Protein AF-A0A939Z6L7-F1 (afdb_monomer_lite)

Foldseek 3Di:
DEEECAQEDEDDQDDLAEAYYLYQEYEYENHENEPELASYHAENYAEYEAENYEYECHAEYRHEAYCYEYYEHYNYEYENYQAIHEYELYEHYEYEQYEYELYQHIAEYEQYELYEYYLYEYEQYQHGYEYYPHENYEYANYEAEQYLEREEHACYHEYEYENYEQELHEHESYEAHLYAYAAEAYEQYLYCERYAYEDAEEYEAEQYEFYQHEAEDAEYENYAAYEHENYEHYNYNHAPYEYAEENNQHADYNYHYPHDYHCVRYPDDHNDDD

Structure (mmCIF, N/CA/C/O backbone):
data_AF-A0A939Z6L7-F1
#
_entry.id   AF-A0A939Z6L7-F1
#
loop_
_atom_site.group_PDB
_atom_site.id
_atom_site.type_symbol
_atom_site.label_atom_id
_atom_site.label_alt_id
_atom_site.label_comp_id
_atom_site.label_asym_id
_atom_site.label_entity_id
_atom_site.label_seq_id
_atom_site.pdbx_PDB_ins_code
_atom_site.Cartn_x
_atom_site.Cartn_y
_atom_site.Cartn_z
_atom_site.occupancy
_atom_site.B_iso_or_equiv
_atom_site.auth_seq_id
_atom_site.auth_comp_id
_atom_site.auth_asym_id
_atom_site.auth_atom_id
_atom_site.pdbx_PDB_model_num
ATOM 1 N N . PHE A 1 1 ? -20.169 0.135 22.874 1.00 97.75 1 PHE A N 1
ATOM 2 C CA . PHE A 1 1 ? -19.340 -0.046 24.077 1.00 97.75 1 PHE A CA 1
ATOM 3 C C . PHE A 1 1 ? -18.354 1.099 24.151 1.00 97.75 1 PHE A C 1
ATOM 5 O O . PHE A 1 1 ? -17.810 1.477 23.123 1.00 97.75 1 PHE A O 1
ATOM 12 N N . TYR A 1 2 ? -18.158 1.664 25.340 1.00 97.94 2 TYR A N 1
ATOM 13 C CA . TYR A 1 2 ? -17.234 2.772 25.545 1.00 97.94 2 TYR A CA 1
ATOM 14 C C . TYR A 1 2 ? -16.381 2.527 26.788 1.00 97.94 2 TYR A C 1
ATOM 16 O O . TYR A 1 2 ? -16.925 2.178 27.839 1.00 97.94 2 TYR A O 1
ATOM 24 N N . ALA A 1 3 ? -15.076 2.760 26.676 1.00 98.50 3 ALA A N 1
ATOM 25 C CA . ALA A 1 3 ? -14.136 2.751 27.787 1.00 98.50 3 ALA A CA 1
ATOM 26 C C . ALA A 1 3 ? -13.107 3.873 27.637 1.00 98.50 3 ALA A C 1
ATOM 28 O O . ALA A 1 3 ? -12.689 4.201 26.529 1.00 98.50 3 ALA A O 1
ATOM 29 N N . ALA A 1 4 ? -12.686 4.458 28.757 1.00 98.69 4 ALA A N 1
ATOM 30 C CA . ALA A 1 4 ? -11.637 5.464 28.742 1.00 98.69 4 ALA A CA 1
ATOM 31 C C . ALA A 1 4 ? -10.799 5.453 30.015 1.00 98.69 4 ALA A C 1
ATOM 33 O O . ALA A 1 4 ? -11.339 5.266 31.107 1.00 98.69 4 ALA A O 1
ATOM 34 N N . SER A 1 5 ? -9.497 5.703 29.863 1.00 98.56 5 SER A N 1
ATOM 35 C CA . SER A 1 5 ? -8.550 5.847 30.978 1.00 98.56 5 SER A CA 1
ATOM 36 C C . SER A 1 5 ? -8.547 4.656 31.942 1.00 98.56 5 SER A C 1
ATOM 38 O O . SER A 1 5 ? -8.454 4.828 33.159 1.00 98.56 5 SER A O 1
ATOM 40 N N . LEU A 1 6 ? -8.687 3.443 31.397 1.00 98.56 6 LEU A N 1
ATOM 41 C CA . LEU A 1 6 ? -8.651 2.200 32.168 1.00 98.56 6 LEU A CA 1
ATOM 42 C C . LEU A 1 6 ? -7.301 1.488 32.002 1.00 98.56 6 LEU A C 1
ATOM 44 O O . LEU A 1 6 ? -6.799 1.431 30.882 1.00 98.56 6 LEU A O 1
ATOM 48 N N . PRO A 1 7 ? -6.763 0.856 33.063 1.00 98.56 7 PRO A N 1
ATOM 49 C CA . PRO A 1 7 ? -5.540 0.058 32.950 1.00 98.56 7 PRO A CA 1
ATOM 50 C C . PRO A 1 7 ? -5.676 -1.148 32.012 1.00 98.56 7 PRO A C 1
ATOM 52 O O . PRO A 1 7 ? -4.713 -1.586 31.404 1.00 98.56 7 PRO A O 1
ATOM 55 N N . SER A 1 8 ? -6.869 -1.729 31.904 1.00 98.56 8 SER A N 1
ATOM 56 C CA . SER A 1 8 ? -7.149 -2.789 30.938 1.00 98.56 8 SER A CA 1
ATOM 57 C C . SER A 1 8 ? -8.648 -2.846 30.679 1.00 98.56 8 SER A C 1
ATOM 59 O O . SER A 1 8 ? -9.457 -2.654 31.596 1.00 98.56 8 SER A O 1
ATOM 61 N N . VAL A 1 9 ? -9.027 -3.089 29.428 1.00 98.50 9 VAL A N 1
ATOM 62 C CA . VAL A 1 9 ? -10.414 -3.269 29.013 1.00 98.50 9 VAL A CA 1
ATOM 63 C C . VAL A 1 9 ? -10.535 -4.422 28.027 1.00 98.50 9 VAL A C 1
ATOM 65 O O . VAL A 1 9 ? -9.806 -4.507 27.047 1.00 98.50 9 VAL A O 1
ATOM 68 N N . THR A 1 10 ? -11.506 -5.303 28.265 1.00 98.69 10 THR A N 1
ATOM 69 C CA . THR A 1 10 ? -11.972 -6.269 27.265 1.00 98.69 10 THR A CA 1
ATOM 70 C C . THR A 1 10 ? -13.329 -5.811 26.750 1.00 98.69 10 THR A C 1
ATOM 72 O O . THR A 1 10 ? -14.298 -5.786 27.512 1.00 98.69 10 THR A O 1
ATOM 75 N N . ALA A 1 11 ? -13.396 -5.409 25.482 1.00 98.56 11 ALA A N 1
ATOM 76 C CA . ALA A 1 11 ? -14.651 -5.005 24.865 1.00 98.56 11 ALA A CA 1
ATOM 77 C C . ALA A 1 11 ? -15.520 -6.243 24.563 1.00 98.56 11 ALA A C 1
ATOM 79 O O . ALA A 1 11 ? -14.990 -7.289 24.177 1.00 98.56 11 ALA A O 1
ATOM 80 N N . PRO A 1 12 ? -16.847 -6.153 24.735 1.00 97.75 12 PRO A N 1
ATOM 81 C CA . PRO A 1 12 ? -17.743 -7.263 24.457 1.00 97.75 12 PRO A CA 1
ATOM 82 C C . PRO A 1 12 ? -17.923 -7.454 22.942 1.00 97.75 12 PRO A C 1
ATOM 84 O O . PRO A 1 12 ? -18.025 -6.483 22.193 1.00 97.75 12 PRO A O 1
ATOM 87 N N . ALA A 1 13 ? -17.970 -8.713 22.500 1.00 96.19 13 ALA A N 1
ATOM 88 C CA . ALA A 1 13 ? -18.060 -9.084 21.084 1.00 96.19 13 ALA A CA 1
ATOM 89 C C . ALA A 1 13 ? -19.411 -8.730 20.432 1.00 96.19 13 ALA A C 1
ATOM 91 O O . ALA A 1 13 ? -19.496 -8.602 19.216 1.00 96.19 13 ALA A O 1
ATOM 92 N N . ASP A 1 14 ? -20.465 -8.562 21.234 1.00 95.62 14 ASP A N 1
ATOM 93 C CA . ASP A 1 14 ? -21.815 -8.192 20.796 1.00 95.62 14 ASP A CA 1
ATOM 94 C C . ASP A 1 14 ? -22.065 -6.672 20.827 1.00 95.62 14 ASP A C 1
ATOM 96 O O . ASP A 1 14 ? -23.200 -6.212 20.671 1.00 95.62 14 ASP A O 1
ATOM 100 N N . ALA A 1 15 ? -21.018 -5.865 21.030 1.00 96.38 15 ALA A N 1
ATOM 101 C CA . ALA A 1 15 ? -21.118 -4.422 20.885 1.00 96.38 15 ALA A CA 1
ATOM 102 C C . ALA A 1 15 ? -21.292 -4.040 19.411 1.00 96.38 15 ALA A C 1
ATOM 104 O O . ALA A 1 15 ? -20.421 -4.322 18.601 1.00 96.38 15 ALA A O 1
ATOM 105 N N . GLY A 1 16 ? -22.361 -3.301 19.098 1.00 92.38 16 GLY A N 1
ATOM 106 C CA . GLY A 1 16 ? -22.557 -2.753 17.749 1.00 92.38 16 GLY A CA 1
ATOM 107 C C . GLY A 1 16 ? -21.502 -1.716 17.341 1.00 92.38 16 GLY A C 1
ATOM 108 O O . GLY A 1 16 ? -21.185 -1.604 16.173 1.00 92.38 16 GLY A O 1
ATOM 109 N N . GLU A 1 17 ? -20.916 -0.999 18.300 1.00 97.94 17 GLU A N 1
ATOM 110 C CA . GLU A 1 17 ? -19.802 -0.061 18.090 1.00 97.94 17 GLU A CA 1
ATOM 111 C C . GLU A 1 17 ? -18.862 -0.145 19.296 1.00 97.94 17 GLU A C 1
ATOM 113 O O . GLU A 1 17 ? -19.332 -0.321 20.428 1.00 97.94 17 GLU A O 1
ATOM 118 N N . ILE A 1 18 ? -17.551 -0.008 19.099 1.00 98.81 18 ILE A N 1
ATOM 119 C CA . ILE A 1 18 ? -16.547 -0.053 20.173 1.00 98.81 18 ILE A CA 1
ATOM 120 C C . ILE A 1 18 ? -15.695 1.211 20.139 1.00 98.81 18 ILE A C 1
ATOM 122 O O . ILE A 1 18 ? -15.051 1.503 19.140 1.00 98.81 18 ILE A O 1
ATOM 126 N N . ILE A 1 19 ? -15.648 1.934 21.256 1.00 98.81 19 ILE A N 1
ATOM 127 C CA . ILE A 1 19 ? -14.805 3.118 21.423 1.00 98.81 19 ILE A CA 1
ATOM 128 C C . ILE A 1 19 ? -13.965 2.944 22.689 1.00 98.81 19 ILE A C 1
ATOM 130 O O . ILE A 1 19 ? -14.509 2.899 23.793 1.00 98.81 19 ILE A O 1
ATOM 134 N N . CYS A 1 20 ? -12.647 2.876 22.542 1.00 98.75 20 CYS A N 1
ATOM 135 C CA . CYS A 1 20 ? -11.700 2.854 23.653 1.00 98.75 20 CYS A CA 1
ATOM 136 C C . CYS 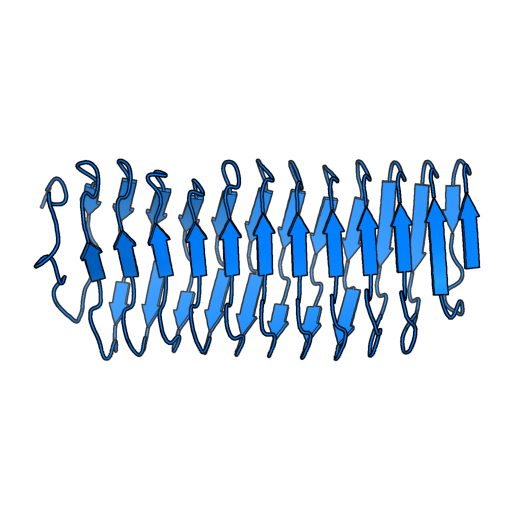A 1 20 ? -10.736 4.031 23.516 1.00 98.75 20 CYS A C 1
ATOM 138 O O . CYS A 1 20 ? -10.289 4.341 22.410 1.00 98.75 20 CYS A O 1
ATOM 140 N N . CYS A 1 21 ? -10.477 4.733 24.622 1.00 98.75 21 CYS A N 1
ATOM 141 C CA . CYS A 1 21 ? -9.608 5.900 24.594 1.00 98.75 21 CYS A CA 1
ATOM 142 C C . CYS A 1 21 ? -8.706 6.029 25.824 1.00 98.75 21 CYS A C 1
ATOM 144 O O . CYS A 1 21 ? -9.182 6.185 26.951 1.00 98.75 21 CYS A O 1
ATOM 146 N N . GLY A 1 22 ? -7.397 6.117 25.608 1.00 98.75 22 GLY A N 1
ATOM 147 C CA . GLY A 1 22 ? -6.435 6.366 26.679 1.00 98.75 22 GLY A CA 1
ATOM 148 C C . GLY A 1 22 ? -6.323 5.216 27.678 1.00 98.75 22 GLY A C 1
ATOM 149 O O . GLY A 1 22 ? -6.080 5.473 28.854 1.00 98.75 22 GLY A O 1
ATOM 150 N N . CYS A 1 23 ? -6.583 3.982 27.252 1.00 98.81 23 CYS A N 1
ATOM 151 C CA . CYS A 1 23 ? -6.401 2.779 28.054 1.00 98.81 23 CYS A CA 1
ATOM 152 C C . CYS A 1 23 ? -4.960 2.255 27.943 1.00 98.81 23 CYS A C 1
ATOM 154 O O . CYS A 1 23 ? -4.325 2.393 26.898 1.00 98.81 23 CYS A O 1
ATOM 156 N N . ASP A 1 24 ? -4.440 1.608 28.990 1.00 98.81 24 ASP A N 1
ATOM 157 C CA . ASP A 1 24 ? -3.109 0.983 28.891 1.00 98.81 24 ASP A CA 1
ATOM 158 C C . ASP A 1 24 ? -3.180 -0.297 28.035 1.00 98.81 24 ASP A C 1
ATOM 160 O O . ASP A 1 24 ? -2.288 -0.580 27.240 1.00 98.81 24 ASP A O 1
ATOM 164 N N . GLU A 1 25 ? -4.279 -1.046 28.136 1.00 98.81 25 GLU A N 1
ATOM 165 C CA . GLU A 1 25 ? -4.527 -2.238 27.330 1.00 98.81 25 GLU A CA 1
ATOM 166 C C . GLU A 1 25 ? -5.987 -2.304 26.869 1.00 98.81 25 GLU A C 1
ATOM 168 O O . GLU A 1 25 ? -6.915 -2.211 27.677 1.00 98.81 25 GLU A O 1
ATOM 173 N N . VAL A 1 26 ? -6.196 -2.514 25.570 1.00 98.88 26 VAL A N 1
ATOM 174 C CA . VAL A 1 26 ? -7.506 -2.796 24.977 1.00 98.88 26 VAL A CA 1
ATOM 175 C C . VAL A 1 26 ? -7.474 -4.157 24.303 1.00 98.88 26 VAL A C 1
ATOM 177 O O . VAL A 1 26 ? -6.632 -4.414 23.450 1.00 98.88 26 VAL A O 1
ATOM 180 N N . ILE A 1 27 ? -8.430 -5.014 24.645 1.00 98.88 27 ILE A N 1
ATOM 181 C CA . ILE A 1 27 ? -8.597 -6.344 24.067 1.00 98.88 27 ILE A CA 1
ATOM 182 C C . ILE A 1 27 ? -9.980 -6.427 23.425 1.00 98.88 27 ILE A C 1
ATOM 184 O O . ILE A 1 27 ? -11.000 -6.250 24.095 1.00 98.88 27 ILE A O 1
ATOM 188 N N . VAL A 1 28 ? -10.023 -6.753 22.138 1.00 98.88 28 VAL A N 1
ATOM 189 C CA . VAL A 1 28 ? -11.256 -7.002 21.390 1.00 98.88 28 VAL A CA 1
ATOM 190 C C . VAL A 1 28 ? -11.108 -8.304 20.616 1.00 98.88 28 VAL A C 1
ATOM 192 O O . VAL A 1 28 ? -10.140 -8.497 19.886 1.00 98.88 28 VAL A O 1
ATOM 195 N N . ARG A 1 29 ? -12.062 -9.222 20.787 1.00 98.81 29 ARG A N 1
ATOM 196 C CA . ARG A 1 29 ? -12.047 -10.526 20.115 1.00 98.81 29 ARG A CA 1
ATOM 197 C C . ARG A 1 29 ? -13.411 -10.862 19.553 1.00 98.81 29 ARG A C 1
ATOM 199 O O . ARG A 1 29 ? -14.386 -10.830 20.299 1.00 98.81 29 ARG A O 1
ATOM 206 N N . GLY A 1 30 ? -13.463 -11.245 18.279 1.00 98.62 30 GLY A N 1
ATOM 207 C CA . GLY A 1 30 ? -14.687 -11.764 17.666 1.00 98.62 30 GLY A CA 1
ATOM 208 C C . GLY A 1 30 ? -15.815 -10.739 17.547 1.00 98.62 30 GLY A C 1
ATOM 209 O O . GLY A 1 30 ? -16.971 -11.144 17.470 1.00 98.62 30 GLY A O 1
ATOM 210 N N . ALA A 1 31 ? -15.507 -9.439 17.605 1.00 98.62 31 ALA A N 1
ATOM 211 C CA . ALA A 1 31 ? -16.524 -8.400 17.529 1.00 98.62 31 ALA A CA 1
ATOM 212 C C . ALA A 1 31 ? -16.984 -8.189 16.083 1.00 98.62 31 ALA A C 1
ATOM 214 O O . ALA A 1 31 ? -16.155 -8.081 15.176 1.00 98.62 31 ALA A O 1
ATOM 215 N N . ASP A 1 32 ? -18.296 -8.086 15.888 1.00 98.50 32 ASP A N 1
ATOM 216 C CA . ASP A 1 32 ? -18.900 -7.626 14.637 1.00 98.50 32 ASP A CA 1
ATOM 217 C C . ASP A 1 32 ? -19.474 -6.223 14.852 1.00 98.50 32 ASP A C 1
ATOM 219 O O . ASP A 1 32 ? -20.517 -6.049 15.479 1.00 98.50 32 ASP A O 1
ATOM 223 N N . VAL A 1 33 ? -18.753 -5.226 14.342 1.00 98.50 33 VAL A N 1
ATOM 224 C CA . VAL A 1 33 ? -19.093 -3.798 14.427 1.00 98.50 33 VAL A CA 1
ATOM 225 C C . VAL A 1 33 ? -19.557 -3.252 13.069 1.00 98.50 33 VAL A C 1
ATOM 227 O O . VAL A 1 33 ? -19.324 -2.090 12.730 1.00 98.50 33 VAL A O 1
ATOM 230 N N . SER A 1 34 ? -20.154 -4.116 12.243 1.00 98.56 34 SER A N 1
ATOM 231 C CA . SER A 1 34 ? -20.661 -3.761 10.916 1.00 98.56 34 SER A CA 1
ATOM 232 C C . SER A 1 34 ? -21.835 -2.770 10.962 1.00 98.56 34 SER A C 1
ATOM 234 O O . SER A 1 34 ? -22.481 -2.575 11.990 1.00 98.56 34 SER A O 1
ATOM 236 N N . ASP A 1 35 ? -22.137 -2.162 9.810 1.00 98.12 35 ASP A N 1
ATOM 237 C CA . ASP A 1 35 ? -23.303 -1.290 9.586 1.00 98.12 35 ASP A CA 1
ATOM 238 C C . ASP A 1 35 ? -23.329 -0.019 10.465 1.00 98.12 35 ASP A C 1
ATOM 240 O O . ASP A 1 35 ? -24.384 0.566 10.728 1.00 98.12 35 ASP A O 1
ATOM 244 N N . CYS A 1 36 ? -22.149 0.440 10.892 1.00 95.25 36 CYS A N 1
ATOM 245 C CA . CYS A 1 36 ? -21.964 1.624 11.732 1.00 95.25 36 CYS A CA 1
ATOM 246 C C . CYS A 1 36 ? -21.396 2.817 10.956 1.00 95.25 36 CYS A C 1
ATOM 248 O O . CYS A 1 36 ? -20.869 2.689 9.855 1.00 95.25 36 CYS A O 1
ATOM 250 N N . SER A 1 37 ? -21.446 4.025 11.524 1.00 96.56 37 SER A N 1
ATOM 251 C CA . SER A 1 37 ? -20.666 5.139 10.961 1.00 96.56 37 SER A CA 1
ATOM 252 C C . SER A 1 37 ? -19.166 4.915 11.153 1.00 96.56 37 SER A C 1
ATOM 254 O O . SER A 1 37 ? -18.380 5.108 10.227 1.00 96.56 37 SER A O 1
ATOM 256 N N . MET A 1 38 ? -18.782 4.494 12.356 1.00 98.25 38 MET A N 1
ATOM 257 C CA . MET A 1 38 ? -17.437 4.078 12.734 1.00 98.25 38 MET A CA 1
ATOM 258 C C . MET A 1 38 ? -17.610 2.788 13.537 1.00 98.25 38 MET A C 1
ATOM 260 O O . MET A 1 38 ? -18.344 2.807 14.516 1.00 98.25 38 MET A O 1
ATOM 264 N N . GLY A 1 39 ? -17.035 1.668 13.102 1.00 98.31 39 GLY A N 1
ATOM 265 C CA . GLY A 1 39 ? -17.247 0.384 13.780 1.00 98.31 39 GLY A CA 1
ATOM 266 C C . GLY A 1 39 ? -16.452 0.286 15.084 1.00 98.31 39 GLY A C 1
ATOM 267 O O . GLY A 1 39 ? -16.992 0.048 16.166 1.00 98.31 39 GLY A O 1
ATOM 268 N N . MET A 1 40 ? -15.142 0.509 14.984 1.00 98.81 40 MET A N 1
ATOM 269 C CA . MET A 1 40 ? -14.221 0.473 16.115 1.00 98.81 40 MET A CA 1
ATOM 270 C C . MET A 1 40 ? -13.297 1.687 16.102 1.00 98.81 40 MET A C 1
ATOM 272 O O . MET A 1 40 ? -12.675 1.982 15.086 1.00 98.81 40 MET A O 1
ATOM 276 N N . VAL A 1 41 ? -13.187 2.371 17.238 1.00 98.88 41 VAL A N 1
ATOM 277 C CA . VAL A 1 41 ? -12.307 3.523 17.455 1.00 98.88 41 VAL A CA 1
ATOM 278 C C . VAL A 1 41 ? -11.429 3.246 18.670 1.00 98.88 41 VAL A C 1
ATOM 280 O O . VAL A 1 41 ? -11.912 3.261 19.799 1.00 98.88 41 VAL A O 1
ATOM 283 N N . LEU A 1 42 ? -10.142 3.000 18.435 1.00 98.88 42 LEU A N 1
ATOM 284 C CA . LEU A 1 42 ? -9.125 2.785 19.465 1.00 98.88 42 LEU A CA 1
ATOM 285 C C . LEU A 1 42 ? -8.141 3.950 19.405 1.00 98.88 42 LEU A C 1
ATOM 287 O O . LEU A 1 42 ? -7.475 4.139 18.385 1.00 98.88 42 LEU A O 1
ATOM 291 N N . ALA A 1 43 ? -8.103 4.790 20.434 1.00 98.81 43 ALA A N 1
ATOM 292 C CA . ALA A 1 43 ? -7.391 6.058 20.363 1.00 98.81 43 ALA A CA 1
ATOM 293 C C . ALA A 1 43 ? -6.569 6.358 21.616 1.00 98.81 43 ALA A C 1
ATOM 295 O O . ALA A 1 43 ? -7.083 6.350 22.726 1.00 98.81 43 ALA A O 1
ATOM 296 N N . TYR A 1 44 ? -5.308 6.755 21.442 1.00 98.81 44 TYR A N 1
ATOM 297 C CA . TYR A 1 44 ? -4.393 7.067 22.550 1.00 98.81 44 TYR A CA 1
ATOM 298 C C . TYR A 1 44 ? -4.157 5.899 23.521 1.00 98.81 44 TYR A C 1
ATOM 300 O O . TYR A 1 44 ? -3.756 6.125 24.662 1.00 98.81 44 TYR A O 1
ATOM 308 N N . ASP A 1 45 ? -4.412 4.666 23.089 1.00 98.75 45 ASP A N 1
ATOM 309 C CA . ASP A 1 45 ? -4.208 3.476 23.907 1.00 98.75 45 ASP A CA 1
ATOM 310 C C . ASP A 1 45 ? -2.736 3.039 23.847 1.00 98.75 45 ASP A C 1
ATOM 312 O O . ASP A 1 45 ? -2.092 3.166 22.806 1.00 98.75 45 ASP A O 1
ATOM 316 N N . GLN A 1 46 ? -2.170 2.533 24.946 1.00 98.69 46 GLN A N 1
ATOM 317 C CA . GLN A 1 46 ? -0.774 2.073 24.922 1.00 98.69 46 GLN A CA 1
ATOM 318 C C . GLN A 1 46 ? -0.642 0.771 24.133 1.00 98.69 46 GLN A C 1
ATOM 320 O O . GLN A 1 46 ? 0.214 0.676 23.266 1.00 98.69 46 GLN A O 1
ATOM 325 N N . ASN A 1 47 ? -1.516 -0.205 24.378 1.00 98.62 47 ASN A N 1
ATOM 326 C CA . ASN A 1 47 ? -1.497 -1.473 23.662 1.00 98.62 47 ASN A CA 1
ATOM 327 C C . ASN A 1 47 ? -2.903 -1.894 23.223 1.00 98.62 47 ASN A C 1
ATOM 329 O O . ASN A 1 47 ? -3.820 -1.969 24.042 1.00 98.62 47 ASN A O 1
ATOM 333 N N . VAL A 1 48 ? -3.065 -2.224 21.940 1.00 98.88 48 VAL A N 1
ATOM 334 C CA . VAL A 1 48 ? -4.331 -2.735 21.388 1.00 98.88 48 VAL A CA 1
ATOM 335 C C . VAL A 1 48 ? -4.171 -4.160 20.870 1.00 98.88 48 VAL A C 1
ATOM 337 O O . VAL A 1 48 ? -3.246 -4.459 20.126 1.00 98.88 48 VAL A O 1
ATOM 340 N N . LEU A 1 49 ? -5.081 -5.054 21.232 1.00 98.88 49 LEU A N 1
ATOM 341 C CA . LEU A 1 49 ? -5.175 -6.398 20.678 1.00 98.88 49 LEU A CA 1
ATOM 342 C C . LEU A 1 49 ? -6.566 -6.586 20.086 1.00 98.88 49 LEU A C 1
ATOM 344 O O . LEU A 1 49 ? -7.545 -6.683 20.824 1.00 98.88 49 LEU A O 1
ATOM 348 N N . VAL A 1 50 ? -6.640 -6.637 18.761 1.00 98.94 50 VAL A N 1
ATOM 349 C CA . VAL A 1 50 ? -7.881 -6.835 18.011 1.00 98.94 50 VAL A CA 1
ATOM 350 C C . VAL A 1 50 ? -7.739 -8.117 17.209 1.00 98.94 50 VAL A C 1
ATOM 352 O O . VAL A 1 50 ? -6.884 -8.209 16.334 1.00 98.94 50 VAL A O 1
ATOM 355 N N . GLU A 1 51 ? -8.546 -9.123 17.522 1.00 98.94 51 GLU A N 1
ATOM 356 C CA . GLU A 1 51 ? -8.443 -10.440 16.892 1.00 98.94 51 GLU A CA 1
ATOM 357 C C . GLU A 1 51 ? -9.799 -10.873 16.338 1.00 98.94 51 GLU A C 1
ATOM 359 O O . GLU A 1 51 ? -10.815 -10.791 17.036 1.00 98.94 51 GLU A O 1
ATOM 364 N N . ASN A 1 52 ? -9.823 -11.388 15.108 1.00 98.88 52 ASN A N 1
ATOM 365 C CA . ASN A 1 52 ? -11.019 -11.969 14.489 1.00 98.88 52 ASN A CA 1
ATOM 366 C C . ASN A 1 52 ? -12.230 -11.014 14.464 1.00 98.88 52 ASN A C 1
ATOM 368 O O . ASN A 1 52 ? -13.361 -11.435 14.707 1.00 98.88 52 ASN A O 1
ATOM 372 N N . CYS A 1 53 ? -12.007 -9.716 14.249 1.00 98.88 53 CYS A N 1
ATOM 373 C CA . CYS A 1 53 ? -13.075 -8.713 14.244 1.00 98.88 53 CYS A CA 1
ATOM 374 C C . CYS A 1 53 ? -13.510 -8.351 12.819 1.00 98.88 53 CYS A C 1
ATOM 376 O O . CYS A 1 53 ? -12.705 -8.359 11.887 1.00 98.88 53 CYS A O 1
ATOM 378 N N . THR A 1 54 ? -14.786 -8.009 12.655 1.00 98.81 54 THR A N 1
ATOM 379 C CA . THR A 1 54 ? -15.389 -7.643 11.366 1.00 98.81 54 THR A CA 1
ATOM 380 C C . THR A 1 54 ? -16.018 -6.255 11.442 1.00 98.81 54 THR A C 1
ATOM 382 O O . THR A 1 54 ? -16.700 -5.938 12.413 1.00 98.81 54 THR A O 1
ATOM 385 N N . ALA A 1 55 ? -15.795 -5.428 10.419 1.00 98.69 55 ALA A N 1
ATOM 386 C CA . ALA A 1 55 ? -16.323 -4.067 10.332 1.00 98.69 55 ALA A CA 1
ATOM 387 C C . ALA A 1 55 ? -16.811 -3.743 8.908 1.00 98.69 55 ALA A C 1
ATOM 389 O O . ALA A 1 55 ? -16.257 -2.894 8.200 1.00 98.69 55 ALA A O 1
ATOM 390 N N . ASN A 1 56 ? -17.832 -4.472 8.457 1.00 98.81 56 ASN A N 1
ATOM 391 C CA . ASN A 1 56 ? -18.380 -4.332 7.110 1.00 98.81 56 ASN A CA 1
ATOM 392 C C . ASN A 1 56 ? -19.370 -3.169 7.017 1.00 98.81 56 ASN A C 1
ATOM 394 O O . ASN A 1 56 ? -20.026 -2.822 7.997 1.00 98.81 56 ASN A O 1
ATOM 398 N N . ARG A 1 57 ? -19.530 -2.604 5.817 1.00 98.75 57 ARG A N 1
ATOM 399 C CA . ARG A 1 57 ? -20.541 -1.589 5.482 1.00 98.75 57 ARG A CA 1
ATOM 400 C C . ARG A 1 57 ? -20.520 -0.391 6.431 1.00 98.75 57 ARG A C 1
ATOM 402 O O . ARG A 1 57 ? -21.560 0.190 6.742 1.00 98.75 57 ARG A O 1
ATOM 409 N N . CYS A 1 58 ? -19.331 -0.026 6.913 1.00 98.56 58 CYS A N 1
ATOM 410 C CA . CYS A 1 58 ? -19.174 1.132 7.776 1.00 98.56 58 CYS A CA 1
ATOM 411 C C . CYS A 1 58 ? -19.062 2.414 6.940 1.00 98.56 58 CYS A C 1
ATOM 413 O O . CYS A 1 58 ? -18.305 2.489 5.969 1.00 98.56 58 CYS A O 1
ATOM 415 N N . GLY A 1 59 ? -19.812 3.449 7.323 1.00 98.12 59 GLY A N 1
ATOM 416 C CA . GLY A 1 59 ? -19.942 4.674 6.528 1.00 98.12 59 GLY A CA 1
ATOM 417 C C . GLY A 1 59 ? -18.658 5.506 6.437 1.00 98.12 59 GLY A C 1
ATOM 418 O O . GLY A 1 59 ? -18.430 6.177 5.429 1.00 98.12 59 GLY A O 1
ATOM 419 N N . VAL A 1 60 ? -17.816 5.473 7.475 1.00 98.06 60 VAL A N 1
ATOM 420 C CA . VAL A 1 60 ? -16.566 6.243 7.547 1.00 98.06 60 VAL A CA 1
ATOM 421 C C . VAL A 1 60 ? -15.371 5.332 7.802 1.00 98.06 60 VAL A C 1
ATOM 423 O O . VAL A 1 60 ? -14.524 5.204 6.924 1.00 98.06 60 VAL A O 1
ATOM 426 N N . PHE A 1 61 ? -15.306 4.683 8.966 1.00 98.56 61 PHE A N 1
ATOM 427 C CA . PHE A 1 61 ? -14.191 3.806 9.335 1.00 98.56 61 PHE A CA 1
ATOM 428 C C . PHE A 1 61 ? -14.704 2.456 9.823 1.00 98.56 61 PHE A C 1
ATOM 430 O O . PHE A 1 61 ? -15.620 2.406 10.639 1.00 98.56 61 PHE A O 1
ATOM 437 N N . GLY A 1 62 ? -14.100 1.368 9.355 1.00 98.75 62 GLY A N 1
ATOM 438 C CA . GLY A 1 62 ? -14.351 0.034 9.885 1.00 98.75 62 GLY A CA 1
ATOM 439 C C . GLY A 1 62 ? -13.656 -0.120 11.231 1.00 98.75 62 GLY A C 1
ATOM 440 O O . GLY A 1 62 ? -14.285 0.003 12.280 1.00 98.75 62 GLY A O 1
ATOM 441 N N . ILE A 1 63 ? -12.337 -0.317 11.190 1.00 98.88 63 ILE A N 1
ATOM 442 C CA . ILE A 1 63 ? -11.473 -0.326 12.376 1.00 98.88 63 ILE A CA 1
ATOM 443 C C . ILE A 1 63 ? -10.510 0.855 12.284 1.00 98.88 63 ILE A C 1
ATOM 445 O O . ILE A 1 63 ? -9.695 0.929 11.367 1.00 98.88 63 ILE A O 1
ATOM 449 N N . TYR A 1 64 ? -10.603 1.775 13.238 1.00 98.88 64 TYR A N 1
ATOM 450 C CA . TYR A 1 64 ? -9.771 2.965 13.330 1.00 98.88 64 TYR A CA 1
ATOM 451 C C . TYR A 1 64 ? -8.872 2.899 14.565 1.00 98.88 64 TYR A C 1
ATOM 453 O O . TYR A 1 64 ? -9.369 2.855 15.691 1.00 98.88 64 TYR A O 1
ATOM 461 N N . VAL A 1 65 ? -7.554 2.924 14.355 1.00 98.88 65 VAL A N 1
ATOM 462 C CA . VAL A 1 65 ? -6.550 2.964 15.429 1.00 98.88 65 VAL A CA 1
ATOM 463 C C . VAL A 1 65 ? -5.734 4.238 15.308 1.00 98.88 65 VAL A C 1
ATOM 465 O O . VAL A 1 65 ? -5.128 4.510 14.272 1.00 98.88 65 VAL A O 1
ATOM 468 N N . ALA A 1 66 ? -5.703 5.046 16.360 1.00 98.81 66 ALA A N 1
ATOM 469 C CA . ALA A 1 66 ? -5.092 6.361 16.298 1.00 98.81 66 ALA A CA 1
ATOM 470 C C . ALA A 1 66 ? -4.242 6.678 17.520 1.00 98.81 66 ALA A C 1
ATOM 472 O O . ALA A 1 66 ? -4.737 6.724 18.640 1.00 98.81 66 ALA A O 1
ATOM 473 N N . LYS A 1 67 ? -2.984 7.054 17.282 1.00 98.81 67 LYS A N 1
ATOM 474 C CA . LYS A 1 67 ? -2.056 7.509 18.324 1.00 98.81 67 LYS A CA 1
ATOM 475 C C . LYS A 1 67 ? -1.816 6.461 19.412 1.00 98.81 67 LYS A C 1
ATOM 477 O O . LYS A 1 67 ? -1.693 6.820 20.580 1.00 98.81 67 LYS A O 1
ATOM 482 N N . CYS A 1 68 ? -1.753 5.194 19.015 1.00 98.75 68 CYS A N 1
ATOM 483 C CA . CYS A 1 68 ? -1.407 4.086 19.898 1.00 98.75 68 CYS A CA 1
ATOM 484 C C . CYS A 1 68 ? 0.087 3.737 19.784 1.00 98.75 68 CYS A C 1
ATOM 486 O O . CYS A 1 68 ? 0.724 4.066 18.779 1.00 98.75 68 CYS A O 1
ATOM 488 N N . ASP A 1 69 ? 0.660 3.092 20.799 1.00 98.19 69 ASP A N 1
ATOM 489 C CA . ASP A 1 69 ? 2.098 2.771 20.846 1.00 98.19 69 ASP A CA 1
ATOM 490 C C . ASP A 1 69 ? 2.350 1.307 21.221 1.00 98.19 69 ASP A C 1
ATOM 492 O O . ASP A 1 69 ? 2.910 0.979 22.266 1.00 98.19 69 ASP A O 1
ATOM 496 N N . GLY A 1 70 ? 1.884 0.420 20.349 1.00 98.50 70 GLY A N 1
ATOM 497 C CA . GLY A 1 70 ? 1.900 -1.014 20.572 1.00 98.50 70 GLY A CA 1
ATOM 498 C C . GLY A 1 70 ? 0.578 -1.659 20.195 1.00 98.50 70 GLY A C 1
ATOM 499 O O . GLY A 1 70 ? -0.510 -1.114 20.408 1.00 98.50 70 GLY A O 1
ATOM 500 N N . GLY A 1 71 ? 0.664 -2.854 19.629 1.00 98.50 71 GLY A N 1
ATOM 501 C CA . GLY A 1 71 ? -0.514 -3.683 19.455 1.00 98.50 71 GLY A CA 1
ATOM 502 C C . GLY A 1 71 ? -0.462 -4.622 18.272 1.00 98.50 71 GLY A C 1
ATOM 503 O O . GLY A 1 71 ? 0.502 -4.673 17.505 1.00 98.50 71 GLY A O 1
ATOM 504 N N . ARG A 1 72 ? -1.541 -5.388 18.140 1.00 98.94 72 ARG A N 1
ATOM 505 C CA . ARG A 1 72 ? -1.746 -6.345 17.064 1.00 98.94 72 ARG A CA 1
ATOM 506 C C . ARG A 1 72 ? -3.187 -6.298 16.578 1.00 98.94 72 ARG A C 1
ATOM 508 O O . ARG A 1 72 ? -4.114 -6.334 17.387 1.00 98.94 72 ARG A O 1
ATOM 515 N N . LEU A 1 73 ? -3.357 -6.252 15.264 1.00 98.94 73 LEU A N 1
ATOM 516 C CA . LEU A 1 73 ? -4.617 -6.530 14.584 1.00 98.94 73 LEU A CA 1
ATOM 517 C C . LEU A 1 73 ? -4.411 -7.836 13.823 1.00 98.94 73 LEU A C 1
ATOM 519 O O . LEU A 1 73 ? -3.538 -7.889 12.963 1.00 98.94 73 LEU A O 1
ATOM 523 N N . ILE A 1 74 ? -5.163 -8.876 14.167 1.00 98.94 74 ILE A N 1
ATOM 524 C CA . ILE A 1 74 ? -4.965 -10.232 13.644 1.00 98.94 74 ILE A CA 1
ATOM 525 C C . ILE A 1 74 ? -6.289 -10.750 13.096 1.00 98.94 74 ILE A C 1
ATOM 527 O O . ILE A 1 74 ? -7.313 -10.664 13.780 1.00 98.94 74 ILE A O 1
ATOM 531 N N . ASP A 1 75 ? -6.276 -11.280 11.874 1.00 98.94 75 ASP A N 1
ATOM 532 C CA . ASP A 1 75 ? -7.446 -11.902 11.237 1.00 98.94 75 ASP A CA 1
ATOM 533 C C . ASP A 1 75 ? -8.683 -10.977 11.231 1.00 98.94 75 ASP A C 1
ATOM 535 O O . ASP A 1 75 ? -9.824 -11.406 11.412 1.00 98.94 75 ASP A O 1
ATOM 539 N N . CYS A 1 76 ? -8.465 -9.667 11.092 1.00 98.94 76 CYS A N 1
ATOM 540 C CA . CYS A 1 76 ? -9.539 -8.677 11.065 1.00 98.94 76 CYS A CA 1
ATOM 541 C C . CYS A 1 76 ? -9.953 -8.359 9.630 1.00 98.94 76 CYS A C 1
ATOM 543 O O . CYS A 1 76 ? -9.124 -8.353 8.719 1.00 98.94 76 CYS A O 1
ATOM 545 N N . SER A 1 77 ? -11.231 -8.047 9.420 1.00 98.94 77 SER A N 1
ATOM 546 C CA . SER A 1 77 ? -11.747 -7.767 8.082 1.00 98.94 77 SER A CA 1
ATOM 547 C C . SER A 1 77 ? -12.700 -6.579 8.019 1.00 98.94 77 SER A C 1
ATOM 549 O O . SER A 1 77 ? -13.444 -6.292 8.959 1.00 98.94 77 SER A O 1
ATOM 551 N N . ALA A 1 78 ? -12.690 -5.897 6.878 1.00 98.88 78 ALA A N 1
ATOM 552 C CA . ALA A 1 78 ? -13.689 -4.902 6.520 1.00 98.88 78 ALA A CA 1
ATOM 553 C C . ALA A 1 78 ? -14.059 -5.032 5.041 1.00 98.88 78 ALA A C 1
ATOM 555 O O . ALA A 1 78 ? -13.196 -5.207 4.182 1.00 98.88 78 ALA A O 1
ATOM 556 N N . ARG A 1 79 ? -15.347 -4.917 4.732 1.00 98.88 79 ARG A N 1
ATOM 557 C CA . ARG A 1 79 ? -15.867 -4.971 3.368 1.00 98.88 79 ARG A CA 1
ATOM 558 C C . ARG A 1 79 ? -16.895 -3.884 3.118 1.00 98.88 79 ARG A C 1
ATOM 560 O O . ARG A 1 79 ? -17.713 -3.643 3.999 1.00 98.88 79 ARG A O 1
ATOM 567 N N . GLU A 1 80 ? -16.901 -3.294 1.921 1.00 98.75 80 GLU A N 1
ATOM 568 C CA . GLU A 1 80 ? -17.866 -2.245 1.529 1.00 98.75 80 GLU A CA 1
ATOM 569 C C . GLU A 1 80 ? -17.859 -1.057 2.508 1.00 98.75 80 GLU A C 1
ATOM 571 O O . GLU A 1 80 ? -18.870 -0.404 2.762 1.00 98.75 80 GLU A O 1
ATOM 576 N N . THR A 1 81 ? -16.697 -0.801 3.098 1.00 98.69 81 THR A N 1
ATOM 577 C CA . THR A 1 81 ? -16.476 0.255 4.079 1.00 98.69 81 THR A CA 1
ATOM 578 C C . THR A 1 81 ? -15.685 1.375 3.415 1.00 98.69 81 THR A C 1
ATOM 580 O O . THR A 1 81 ? -14.840 1.120 2.562 1.00 98.69 81 THR A O 1
ATOM 583 N N . ASN A 1 82 ? -15.917 2.634 3.790 1.00 98.44 82 ASN A N 1
ATOM 584 C CA . ASN A 1 82 ? -15.140 3.735 3.214 1.00 98.44 82 ASN A CA 1
ATOM 585 C C . ASN A 1 82 ? -13.634 3.572 3.521 1.00 98.44 82 ASN A C 1
ATOM 587 O O . ASN A 1 82 ? -12.844 3.336 2.612 1.00 98.44 82 ASN A O 1
ATOM 591 N N . HIS A 1 83 ? -13.243 3.572 4.795 1.00 98.69 83 HIS A N 1
ATOM 592 C CA . HIS A 1 83 ? -11.898 3.185 5.229 1.00 98.69 83 HIS A CA 1
ATOM 593 C C . HIS A 1 83 ? -11.936 1.845 5.970 1.00 98.69 83 HIS A C 1
ATOM 595 O O . HIS A 1 83 ? -12.468 1.786 7.078 1.00 98.69 83 HIS A O 1
ATOM 601 N N . GLY A 1 84 ? -11.391 0.781 5.374 1.00 98.75 84 GLY A N 1
ATOM 602 C CA . GLY A 1 84 ? -11.440 -0.579 5.915 1.00 98.75 84 GLY A CA 1
ATOM 603 C C . GLY A 1 84 ? -10.774 -0.701 7.286 1.00 98.75 84 GLY A C 1
ATOM 604 O O . GLY A 1 84 ? -11.458 -0.736 8.313 1.00 98.75 84 GLY A O 1
ATOM 605 N N . LEU A 1 85 ? -9.440 -0.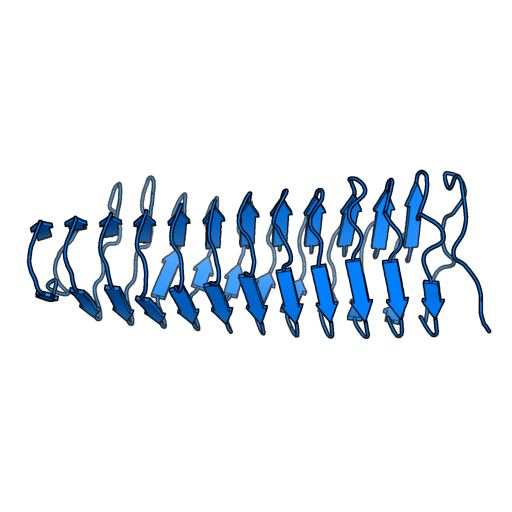761 7.299 1.00 98.88 85 LEU A N 1
ATOM 606 C CA . LEU A 1 85 ? -8.643 -0.644 8.522 1.00 98.88 85 LEU A CA 1
ATOM 607 C C . LEU A 1 85 ? -7.712 0.559 8.366 1.00 98.88 85 LEU A C 1
ATOM 609 O O . LEU A 1 85 ? -6.880 0.608 7.458 1.00 98.88 85 LEU A O 1
A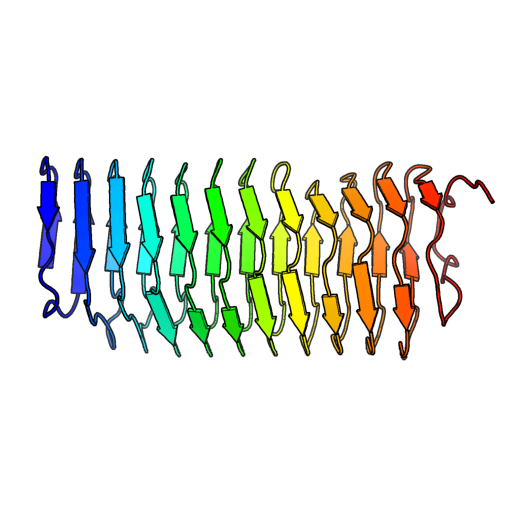TOM 613 N N . ASP A 1 86 ? -7.868 1.535 9.250 1.00 98.88 86 ASP A N 1
ATOM 614 C CA . ASP A 1 86 ? -7.179 2.816 9.173 1.00 98.88 86 ASP A CA 1
ATOM 615 C C . ASP A 1 86 ? -6.395 3.080 10.458 1.00 98.88 86 ASP A C 1
ATOM 617 O O . ASP A 1 86 ? -6.956 3.186 11.550 1.00 98.88 86 ASP A O 1
ATOM 621 N N . LEU A 1 87 ? -5.074 3.140 10.320 1.00 98.88 87 LEU A N 1
ATOM 622 C CA . LEU A 1 87 ? -4.128 3.316 11.404 1.00 98.88 87 LEU A CA 1
ATOM 623 C C . LEU A 1 87 ? -3.377 4.635 11.209 1.00 98.88 87 LEU A C 1
ATOM 625 O O . LEU A 1 87 ? -2.723 4.863 10.185 1.00 98.88 87 LEU A O 1
ATOM 629 N N . ARG A 1 88 ? -3.462 5.529 12.202 1.00 98.75 88 ARG A N 1
ATOM 630 C CA . ARG A 1 88 ? -2.884 6.878 12.111 1.00 98.75 88 ARG A CA 1
ATOM 631 C C . ARG A 1 88 ? -2.042 7.260 13.311 1.00 98.75 88 ARG A C 1
ATOM 633 O O . ARG A 1 88 ? -2.472 7.116 14.451 1.00 98.75 88 ARG A O 1
ATOM 640 N N . GLY A 1 89 ? -0.877 7.845 13.056 1.00 98.75 89 GLY A N 1
ATOM 641 C CA . GLY A 1 89 ? -0.024 8.450 14.078 1.00 98.75 89 GLY A CA 1
ATOM 642 C C . GLY A 1 89 ? 0.408 7.482 15.177 1.00 98.75 89 GLY A C 1
ATOM 643 O O . GLY A 1 89 ? 0.617 7.933 16.299 1.00 98.75 89 GLY A O 1
ATOM 644 N N . SER A 1 90 ? 0.463 6.183 14.880 1.00 98.88 90 SER A N 1
ATOM 645 C CA . SER A 1 90 ? 0.753 5.120 15.846 1.00 98.88 90 SER A CA 1
ATOM 646 C C . SER A 1 90 ? 2.123 4.493 15.572 1.00 98.88 90 SER A C 1
ATOM 648 O O . SER A 1 90 ? 2.717 4.715 14.513 1.00 98.88 90 SER A O 1
ATOM 650 N N . ALA A 1 91 ? 2.645 3.726 16.524 1.00 98.88 91 ALA A N 1
ATOM 651 C CA . ALA A 1 91 ? 3.910 3.015 16.368 1.00 98.88 91 ALA A CA 1
ATOM 652 C C . ALA A 1 91 ? 3.844 1.593 16.932 1.00 98.88 91 ALA A C 1
ATOM 654 O O . ALA A 1 91 ? 2.968 1.290 17.740 1.00 98.88 91 ALA A O 1
ATOM 655 N N . HIS A 1 92 ? 4.770 0.734 16.493 1.00 98.88 92 HIS A N 1
ATOM 656 C CA . HIS A 1 92 ? 4.933 -0.633 16.999 1.00 98.88 92 HIS A CA 1
ATOM 657 C C . HIS A 1 92 ? 3.668 -1.505 16.879 1.00 98.88 92 HIS A C 1
ATOM 659 O O . HIS A 1 92 ? 3.374 -2.316 17.760 1.00 98.88 92 HIS A O 1
ATOM 665 N N . ILE A 1 93 ? 2.910 -1.339 15.788 1.00 98.88 93 ILE A N 1
ATOM 666 C CA . ILE A 1 93 ? 1.710 -2.138 15.515 1.00 98.88 93 ILE A CA 1
ATOM 667 C C . ILE A 1 93 ? 2.002 -3.180 14.437 1.00 98.88 93 ILE A C 1
ATOM 669 O O . ILE A 1 93 ? 2.528 -2.866 13.368 1.00 98.88 93 ILE A O 1
ATOM 673 N N . LEU A 1 94 ? 1.602 -4.420 14.707 1.00 98.94 94 LEU A N 1
ATOM 674 C CA . LEU A 1 94 ? 1.564 -5.497 13.722 1.00 98.94 94 LEU A CA 1
ATOM 675 C C . LEU A 1 94 ? 0.129 -5.697 13.221 1.00 98.94 94 LEU A C 1
ATOM 677 O O . LEU A 1 94 ? -0.775 -5.968 14.006 1.00 98.94 94 LEU A O 1
ATOM 681 N N . VAL A 1 95 ? -0.075 -5.601 11.912 1.00 98.94 95 VAL A N 1
ATOM 682 C CA . VAL A 1 95 ? -1.322 -5.973 11.237 1.00 98.94 95 VAL A CA 1
ATOM 683 C C . VAL A 1 95 ? -1.061 -7.264 10.469 1.00 98.94 95 VAL A C 1
ATOM 685 O O . VAL A 1 95 ? -0.248 -7.288 9.549 1.00 98.94 95 VAL A O 1
ATOM 688 N N . GLU A 1 96 ? -1.703 -8.351 10.873 1.00 98.94 96 GLU A N 1
ATOM 689 C CA . GLU A 1 96 ? -1.384 -9.707 10.433 1.00 98.94 96 GLU A CA 1
ATOM 690 C C . GLU A 1 96 ? -2.638 -10.403 9.902 1.00 98.94 96 GLU A C 1
ATOM 692 O O . GLU A 1 96 ? -3.658 -10.463 10.586 1.00 98.94 96 GLU A O 1
ATOM 697 N N . ASN A 1 97 ? -2.559 -10.929 8.677 1.00 98.88 97 ASN A N 1
ATOM 698 C CA . ASN A 1 97 ? -3.639 -11.680 8.023 1.00 98.88 97 ASN A CA 1
ATOM 699 C C . ASN A 1 97 ? -4.980 -10.924 7.968 1.00 98.88 97 ASN A C 1
ATOM 701 O O . ASN A 1 97 ? -6.058 -11.516 7.988 1.00 98.88 97 ASN A O 1
ATOM 705 N N . CYS A 1 98 ? -4.923 -9.595 7.911 1.00 98.94 98 CYS A N 1
ATOM 706 C CA . CYS A 1 98 ? -6.112 -8.763 7.807 1.00 98.94 98 CYS A CA 1
ATOM 707 C C . CYS A 1 98 ? -6.536 -8.575 6.350 1.00 98.94 98 CYS A C 1
ATOM 709 O O . CYS A 1 98 ? -5.709 -8.580 5.433 1.00 98.94 98 CYS A O 1
ATOM 711 N N . ALA A 1 99 ? -7.831 -8.342 6.144 1.00 98.94 99 ALA A N 1
ATOM 712 C CA . ALA A 1 99 ? -8.407 -8.181 4.819 1.00 98.94 99 ALA A CA 1
ATOM 713 C C . ALA A 1 99 ? -9.253 -6.911 4.679 1.00 98.94 99 ALA A C 1
ATOM 715 O O . ALA A 1 99 ? -10.016 -6.549 5.575 1.00 98.94 99 ALA A O 1
ATOM 716 N N . ALA A 1 100 ? -9.174 -6.270 3.513 1.00 98.94 100 ALA A N 1
ATOM 717 C CA . ALA A 1 100 ? -10.122 -5.236 3.110 1.00 98.94 100 ALA A CA 1
ATOM 718 C C . ALA A 1 100 ? -10.652 -5.504 1.694 1.00 98.94 100 ALA A C 1
ATOM 720 O O . ALA A 1 100 ? -9.874 -5.775 0.781 1.00 98.94 100 ALA A O 1
ATOM 721 N N . ALA A 1 101 ? -11.966 -5.436 1.493 1.00 98.94 101 ALA A N 1
ATOM 722 C CA . ALA A 1 101 ? -12.589 -5.768 0.210 1.00 98.94 101 ALA A CA 1
ATOM 723 C C . ALA A 1 101 ? -13.635 -4.734 -0.204 1.00 98.94 101 ALA A C 1
ATOM 725 O O . ALA A 1 101 ? -14.460 -4.330 0.610 1.00 98.94 101 ALA A O 1
ATOM 726 N N . ASP A 1 102 ? -13.638 -4.323 -1.469 1.00 98.75 102 ASP A N 1
ATOM 727 C CA . ASP A 1 102 ? -14.640 -3.399 -2.023 1.00 98.75 102 ASP A CA 1
ATOM 728 C C . ASP A 1 102 ? -14.761 -2.079 -1.217 1.00 98.75 102 ASP A C 1
ATOM 730 O O . ASP A 1 102 ? -15.818 -1.450 -1.155 1.00 98.75 102 ASP A O 1
ATOM 734 N N . CYS A 1 103 ? -13.680 -1.681 -0.541 1.00 98.69 103 CYS A N 1
ATOM 735 C CA . CYS A 1 103 ? -13.571 -0.440 0.219 1.00 98.69 103 CYS A CA 1
ATOM 736 C C . CYS A 1 103 ? -13.083 0.714 -0.667 1.00 98.69 103 CYS A C 1
ATOM 738 O O . CYS A 1 103 ? -12.393 0.508 -1.664 1.00 98.69 103 CYS A O 1
ATOM 740 N N . GLU A 1 104 ? -13.342 1.955 -0.265 1.00 98.25 104 GLU A N 1
ATOM 741 C CA . GLU A 1 104 ? -12.727 3.107 -0.939 1.00 98.25 104 GLU A CA 1
ATOM 742 C C . GLU A 1 104 ? -11.217 3.174 -0.630 1.00 98.25 104 GLU A C 1
ATOM 744 O O . GLU A 1 104 ? -10.381 3.333 -1.525 1.00 98.25 104 GLU A O 1
ATOM 749 N N . GLN A 1 105 ? -10.861 2.998 0.643 1.00 98.50 105 GLN A N 1
ATOM 750 C CA . GLN A 1 105 ? -9.503 2.817 1.153 1.00 98.50 105 GLN A CA 1
ATOM 751 C C . GLN A 1 105 ? -9.441 1.474 1.889 1.00 98.50 105 GLN A C 1
ATOM 753 O O . GLN A 1 105 ? -10.222 1.242 2.812 1.00 98.50 105 GLN A O 1
ATOM 758 N N . GLY A 1 106 ? -8.533 0.586 1.489 1.00 98.69 106 GLY A N 1
ATOM 759 C CA . GLY A 1 106 ? -8.391 -0.739 2.090 1.00 98.69 106 GLY A CA 1
ATOM 760 C C . GLY A 1 106 ? -7.664 -0.705 3.432 1.00 98.69 106 GLY A C 1
ATOM 761 O O . GLY A 1 106 ? -8.293 -0.564 4.483 1.00 98.69 106 GLY A O 1
ATOM 762 N N . LEU A 1 107 ? -6.337 -0.845 3.381 1.00 98.88 107 LEU A N 1
ATOM 763 C CA . LEU A 1 107 ? -5.446 -0.769 4.538 1.00 98.88 107 LEU A CA 1
ATOM 764 C C . LEU A 1 107 ? -4.650 0.534 4.488 1.00 98.88 107 LEU A C 1
ATOM 766 O O . LEU A 1 107 ? -3.906 0.792 3.541 1.00 98.88 107 LEU A O 1
ATOM 770 N N . PHE A 1 108 ? -4.833 1.376 5.499 1.00 98.75 108 PHE A N 1
ATOM 771 C CA . PHE A 1 108 ? -4.350 2.751 5.483 1.00 98.75 108 PHE A CA 1
ATOM 772 C C . PHE A 1 108 ? -3.425 3.013 6.670 1.00 98.75 108 PHE A C 1
ATOM 774 O O . PHE A 1 108 ? -3.860 2.986 7.815 1.00 98.75 108 PHE A O 1
ATOM 781 N N . PHE A 1 109 ? -2.154 3.295 6.399 1.00 98.62 109 PHE A N 1
ATOM 782 C CA . PHE A 1 109 ? -1.162 3.761 7.364 1.00 98.62 109 PHE A CA 1
ATOM 783 C C . PHE A 1 109 ? -0.855 5.234 7.090 1.00 98.62 109 PHE A C 1
ATOM 785 O O . PHE A 1 109 ? -0.393 5.601 6.014 1.00 98.62 109 PHE A O 1
ATOM 792 N N . SER A 1 110 ? -1.050 6.114 8.067 1.00 98.56 110 SER A N 1
ATOM 793 C CA . SER A 1 110 ? -0.560 7.493 7.961 1.00 98.56 110 SER A CA 1
ATOM 794 C C . SER A 1 110 ? 0.178 7.909 9.214 1.00 98.56 110 SER A C 1
ATOM 796 O O . SER A 1 110 ? -0.334 7.751 10.316 1.00 98.56 110 SER A O 1
ATOM 798 N N . MET A 1 111 ? 1.380 8.463 9.055 1.00 98.75 111 MET A N 1
ATOM 799 C CA . MET A 1 111 ? 2.260 8.827 10.170 1.00 98.75 111 MET A CA 1
ATOM 800 C C . MET A 1 111 ? 2.551 7.632 11.096 1.00 98.75 111 MET A C 1
ATOM 802 O O . MET A 1 111 ? 2.680 7.795 12.309 1.00 98.75 111 MET A O 1
ATOM 806 N N . MET A 1 112 ? 2.613 6.429 10.518 1.00 98.69 112 MET A N 1
ATOM 807 C CA . MET A 1 112 ? 2.910 5.185 11.228 1.00 98.69 112 MET A CA 1
ATOM 808 C C . MET A 1 112 ? 4.416 4.975 11.329 1.00 98.69 112 MET A C 1
ATOM 810 O O . MET A 1 112 ? 5.143 5.287 10.384 1.00 98.69 112 MET A O 1
ATOM 814 N N . ARG A 1 113 ? 4.900 4.444 12.451 1.00 98.81 113 ARG A N 1
ATOM 815 C CA . ARG A 1 113 ? 6.331 4.166 12.634 1.00 98.81 113 ARG A CA 1
ATOM 816 C C . ARG A 1 113 ? 6.589 2.754 13.117 1.00 98.81 113 ARG A C 1
ATOM 818 O O . ARG A 1 113 ? 5.807 2.232 13.909 1.00 98.81 113 ARG A O 1
ATOM 825 N N . ASP A 1 114 ? 7.696 2.172 12.669 1.00 98.81 114 ASP A N 1
ATOM 826 C CA . ASP A 1 114 ? 8.229 0.913 13.204 1.00 98.81 114 ASP A CA 1
ATOM 827 C C . ASP A 1 114 ? 7.149 -0.186 13.295 1.00 98.81 114 ASP A C 1
ATOM 829 O O . ASP A 1 114 ? 7.015 -0.884 14.299 1.00 98.81 114 ASP A O 1
ATOM 833 N N . SER A 1 115 ? 6.296 -0.255 12.268 1.00 98.94 115 SER A N 1
ATOM 834 C CA . SER A 1 115 ? 5.088 -1.085 12.215 1.00 98.94 115 SER A CA 1
ATOM 835 C C . SER A 1 115 ? 5.111 -1.997 10.990 1.00 98.94 115 SER A C 1
ATOM 837 O O . SER A 1 115 ? 5.836 -1.747 10.026 1.00 98.94 115 SER A O 1
ATOM 839 N N . ALA A 1 116 ? 4.309 -3.057 10.997 1.00 98.88 116 ALA A N 1
ATOM 840 C CA . ALA A 1 116 ? 4.312 -4.039 9.917 1.00 98.88 116 ALA A CA 1
ATOM 841 C C . ALA A 1 116 ? 2.901 -4.417 9.468 1.00 98.88 116 ALA A C 1
ATOM 843 O O . ALA A 1 116 ? 2.000 -4.560 10.293 1.00 98.88 116 ALA A O 1
ATOM 844 N N . MET A 1 117 ? 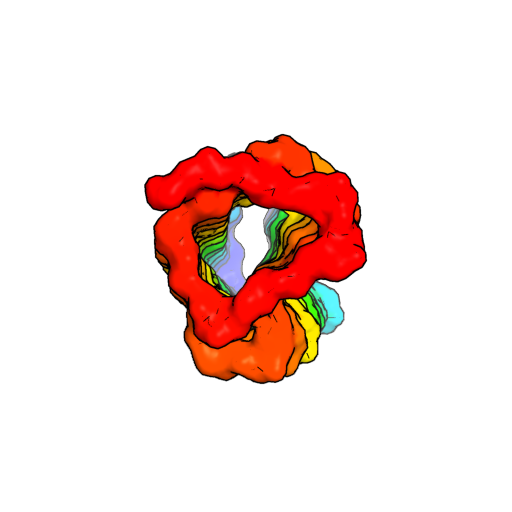2.738 -4.630 8.162 1.00 98.88 117 MET A N 1
ATOM 845 C CA . MET A 1 117 ? 1.634 -5.405 7.599 1.00 98.88 117 MET A CA 1
ATOM 846 C C . MET A 1 117 ? 2.191 -6.715 7.043 1.00 98.88 117 MET A C 1
ATOM 848 O O . MET A 1 117 ? 3.155 -6.711 6.273 1.00 98.88 117 MET A O 1
ATOM 852 N N . MET A 1 118 ? 1.598 -7.831 7.456 1.00 98.94 118 MET A N 1
ATOM 853 C CA . MET A 1 118 ? 2.063 -9.177 7.132 1.00 98.94 118 MET A CA 1
ATOM 854 C C . MET A 1 118 ? 0.903 -10.037 6.644 1.00 98.94 118 MET A C 1
ATOM 856 O O . MET A 1 118 ? -0.125 -10.106 7.317 1.00 98.94 118 MET A O 1
ATOM 860 N N . GLY A 1 119 ? 1.049 -10.680 5.483 1.00 98.88 119 GLY A N 1
ATOM 861 C CA . GLY A 1 119 ? 0.049 -11.636 4.986 1.00 98.88 119 GLY A CA 1
ATOM 862 C C . GLY A 1 119 ? -1.338 -11.033 4.742 1.00 98.88 119 GLY A C 1
ATOM 863 O O . GLY A 1 119 ? -2.333 -11.749 4.750 1.00 98.88 119 GLY A O 1
ATOM 864 N N . CYS A 1 120 ? -1.436 -9.708 4.617 1.00 98.94 120 CYS A N 1
ATOM 865 C CA . CYS A 1 120 ? -2.716 -9.032 4.454 1.00 98.94 120 CYS A CA 1
ATOM 866 C C . CYS A 1 120 ? -3.177 -9.089 2.994 1.00 98.94 120 CYS A C 1
ATOM 868 O O . CYS A 1 120 ? -2.344 -9.133 2.088 1.00 98.94 120 CYS A O 1
ATOM 870 N N . THR A 1 121 ? -4.484 -8.978 2.757 1.00 98.94 121 THR A N 1
ATOM 871 C CA . THR A 1 121 ? -5.054 -8.966 1.400 1.00 98.94 121 THR A CA 1
ATOM 872 C C . THR A 1 121 ? -6.029 -7.811 1.213 1.00 98.94 121 THR A C 1
ATOM 874 O O . THR A 1 121 ? -6.969 -7.638 1.989 1.00 98.94 121 THR A O 1
ATOM 877 N N . VAL A 1 122 ? -5.860 -7.041 0.140 1.00 98.94 122 VAL A N 1
ATOM 878 C CA . VAL A 1 122 ? -6.792 -5.988 -0.259 1.00 98.94 122 VAL A CA 1
ATOM 879 C C . VAL A 1 122 ? -7.325 -6.245 -1.663 1.00 98.94 122 VAL A C 1
ATOM 881 O O . VAL A 1 122 ? -6.558 -6.494 -2.589 1.00 98.94 122 VAL A O 1
ATOM 884 N N . THR A 1 123 ? -8.647 -6.191 -1.829 1.00 98.94 123 THR A N 1
ATOM 885 C CA . THR A 1 123 ? -9.322 -6.546 -3.088 1.00 98.94 123 THR A CA 1
ATOM 886 C C . THR A 1 123 ? -10.321 -5.484 -3.529 1.00 98.94 123 THR A C 1
ATOM 888 O O . THR A 1 123 ? -11.100 -4.985 -2.718 1.00 98.94 123 THR A O 1
ATOM 891 N N . GLY A 1 124 ? -10.317 -5.145 -4.820 1.00 98.62 124 GLY A N 1
ATOM 892 C CA . GLY A 1 124 ? -11.371 -4.331 -5.438 1.00 98.62 124 GLY A CA 1
ATOM 893 C C . GLY A 1 124 ? -11.512 -2.909 -4.884 1.00 98.62 124 GLY A C 1
ATOM 894 O O . GLY A 1 124 ? -12.592 -2.330 -4.968 1.00 98.62 124 GLY A O 1
ATOM 895 N N . THR A 1 125 ? -10.459 -2.340 -4.289 1.00 98.56 125 THR A N 1
ATOM 896 C CA . THR A 1 125 ? -10.520 -1.006 -3.671 1.00 98.56 125 THR A CA 1
ATOM 897 C C . THR A 1 125 ? -9.983 0.089 -4.585 1.00 98.56 125 THR A C 1
ATOM 899 O O . THR A 1 125 ? -9.207 -0.167 -5.507 1.00 98.56 125 THR A O 1
ATOM 902 N N . ARG A 1 126 ? -10.323 1.356 -4.320 1.00 97.31 126 ARG A N 1
ATOM 903 C CA . ARG A 1 126 ? -9.697 2.466 -5.058 1.00 97.31 126 ARG A CA 1
ATOM 904 C C . ARG A 1 126 ? -8.244 2.686 -4.631 1.00 97.31 126 ARG A C 1
ATOM 906 O O . ARG A 1 126 ? -7.352 2.879 -5.457 1.00 97.31 126 ARG A O 1
ATOM 913 N N . GLN A 1 127 ? -7.983 2.654 -3.333 1.00 98.12 127 GLN A N 1
ATOM 914 C CA . GLN A 1 127 ? -6.625 2.587 -2.795 1.00 98.12 127 GLN A CA 1
ATOM 915 C C . GLN A 1 127 ? -6.501 1.298 -1.989 1.00 98.12 127 GLN A C 1
ATOM 917 O O . GLN A 1 127 ? -7.238 1.104 -1.021 1.00 98.12 127 GLN A O 1
ATOM 922 N N . GLY A 1 128 ? -5.617 0.398 -2.417 1.00 98.69 128 GLY A N 1
ATOM 923 C CA . GLY A 1 128 ? -5.373 -0.887 -1.770 1.00 98.69 128 GLY A CA 1
ATOM 924 C C . GLY A 1 128 ? -4.719 -0.697 -0.412 1.00 98.69 128 GLY A C 1
ATOM 925 O O . GLY A 1 128 ? -5.382 -0.635 0.623 1.00 98.69 128 GLY A O 1
ATOM 926 N N . TYR A 1 129 ? -3.406 -0.543 -0.466 1.00 98.94 129 TYR A N 1
ATOM 927 C CA . TYR A 1 129 ? -2.559 -0.143 0.639 1.00 98.94 129 TYR A CA 1
ATOM 928 C C . TYR A 1 129 ? -2.169 1.308 0.434 1.00 98.94 129 TYR A C 1
ATOM 930 O O . TYR A 1 129 ? -1.601 1.662 -0.600 1.00 98.94 129 TYR A O 1
ATOM 938 N N . PHE A 1 130 ? -2.440 2.148 1.421 1.00 98.81 130 PHE A N 1
ATOM 939 C CA . PHE A 1 130 ? -1.972 3.524 1.426 1.00 98.81 130 PHE A CA 1
ATOM 940 C C . PHE A 1 130 ? -1.036 3.732 2.607 1.00 98.81 130 PHE A C 1
ATOM 942 O O . PHE A 1 130 ? -1.400 3.423 3.738 1.00 98.81 130 PHE A O 1
ATOM 949 N N . MET A 1 131 ? 0.152 4.270 2.351 1.00 98.75 131 MET A N 1
ATOM 950 C CA . MET A 1 131 ? 1.123 4.631 3.380 1.00 98.75 131 MET A CA 1
ATOM 951 C C . MET A 1 131 ? 1.576 6.068 3.149 1.00 98.75 131 MET A C 1
ATOM 953 O O . MET A 1 131 ? 1.995 6.391 2.036 1.00 98.75 131 MET A O 1
ATOM 957 N N . ALA A 1 132 ? 1.484 6.938 4.155 1.00 98.62 132 ALA A N 1
ATOM 958 C CA . ALA A 1 132 ? 2.026 8.287 4.020 1.00 98.62 132 ALA A CA 1
ATOM 959 C C . ALA A 1 132 ? 2.635 8.891 5.288 1.00 98.62 132 ALA A C 1
ATOM 961 O O . ALA A 1 132 ? 1.996 8.945 6.346 1.00 98.62 132 ALA A O 1
ATOM 962 N N . VAL A 1 133 ? 3.810 9.508 5.114 1.00 98.50 133 VAL A N 1
ATOM 963 C CA . VAL A 1 133 ? 4.526 10.303 6.130 1.00 98.50 133 VAL A CA 1
ATOM 964 C C . VAL A 1 133 ? 4.899 9.497 7.392 1.00 98.50 133 VAL A C 1
ATOM 966 O O . VAL A 1 133 ? 5.006 10.045 8.489 1.00 98.50 133 VAL A O 1
ATOM 969 N N . GLY A 1 134 ? 5.059 8.184 7.260 1.00 98.56 134 GLY A N 1
ATOM 970 C CA . GLY A 1 134 ? 5.578 7.253 8.260 1.00 98.56 134 GLY A CA 1
ATOM 971 C C . GLY A 1 134 ? 7.074 6.962 8.107 1.00 98.56 134 GLY A C 1
ATOM 972 O O . GLY A 1 134 ? 7.766 7.620 7.333 1.00 98.56 134 GLY A O 1
ATOM 973 N N . SER A 1 135 ? 7.610 6.000 8.864 1.00 98.44 135 SER A N 1
ATOM 974 C CA . SER A 1 135 ? 9.010 5.559 8.731 1.00 98.44 135 SER A CA 1
ATOM 975 C C . SER A 1 135 ? 9.277 4.204 9.382 1.00 98.44 135 SER A C 1
ATOM 977 O O . SER A 1 135 ? 8.745 3.935 10.455 1.00 98.44 135 SER A O 1
ATOM 979 N N . GLY A 1 136 ? 10.184 3.403 8.813 1.00 98.44 136 GLY A N 1
ATOM 980 C CA . GLY A 1 136 ? 10.607 2.138 9.431 1.00 98.44 136 GLY A CA 1
ATOM 981 C C . GLY A 1 136 ? 9.543 1.046 9.340 1.00 98.44 136 GLY A C 1
ATOM 982 O O . GLY A 1 136 ? 9.521 0.132 10.158 1.00 98.44 136 GLY A O 1
ATOM 983 N N . ASN A 1 137 ? 8.638 1.161 8.369 1.00 98.81 137 ASN A N 1
ATOM 984 C CA . ASN A 1 137 ? 7.523 0.241 8.213 1.00 98.81 137 ASN A CA 1
ATOM 985 C C . ASN A 1 137 ? 7.883 -0.929 7.288 1.00 98.81 137 ASN A C 1
ATOM 987 O O . ASN A 1 137 ? 8.730 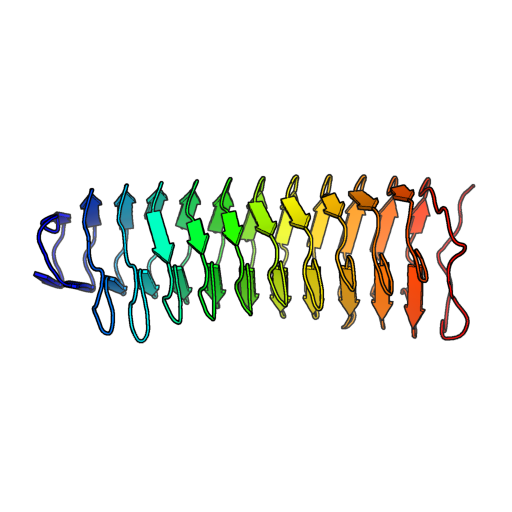-0.805 6.397 1.00 98.81 137 ASN A O 1
ATOM 991 N N . VAL A 1 138 ? 7.212 -2.061 7.490 1.00 98.88 138 VAL A N 1
ATOM 992 C CA . VAL A 1 138 ? 7.416 -3.291 6.717 1.00 98.88 138 VAL A CA 1
ATOM 993 C C . VAL A 1 138 ? 6.107 -3.738 6.070 1.00 98.88 138 VAL A C 1
ATOM 995 O O . VAL A 1 138 ? 5.069 -3.805 6.723 1.00 98.88 138 VAL A O 1
ATOM 998 N N . LEU A 1 139 ? 6.178 -4.087 4.790 1.00 98.94 139 LEU A N 1
ATOM 999 C CA . LEU A 1 139 ? 5.172 -4.840 4.054 1.00 98.94 139 LEU A CA 1
ATOM 1000 C C . LEU A 1 139 ? 5.788 -6.189 3.684 1.00 98.94 139 LEU A C 1
ATOM 1002 O O . LEU A 1 139 ? 6.814 -6.227 3.001 1.00 98.94 139 LEU A O 1
ATOM 1006 N N . THR A 1 140 ? 5.188 -7.294 4.125 1.00 98.88 140 THR A N 1
ATOM 1007 C CA . THR A 1 140 ? 5.628 -8.626 3.691 1.00 98.88 140 THR A CA 1
ATOM 1008 C C . THR A 1 140 ? 4.469 -9.566 3.407 1.00 98.88 140 THR A C 1
ATOM 1010 O O . THR A 1 140 ? 3.483 -9.585 4.148 1.00 98.88 140 THR A O 1
ATOM 1013 N N . GLY A 1 141 ? 4.549 -10.313 2.303 1.00 98.88 141 GLY A N 1
ATOM 1014 C CA . GLY A 1 141 ? 3.502 -11.266 1.925 1.00 98.88 141 GLY A CA 1
ATOM 1015 C C . GLY A 1 141 ? 2.130 -10.623 1.704 1.00 98.88 141 GLY A C 1
ATOM 1016 O O . GLY A 1 141 ? 1.117 -11.284 1.902 1.00 98.88 141 GLY A O 1
ATOM 1017 N N . CYS A 1 142 ? 2.072 -9.321 1.407 1.00 98.94 142 CYS A N 1
ATOM 1018 C CA . CYS A 1 142 ? 0.814 -8.595 1.243 1.00 98.94 142 CYS A CA 1
ATOM 1019 C C . CYS A 1 142 ? 0.353 -8.620 -0.216 1.00 98.94 142 CYS A C 1
ATOM 1021 O O . CYS A 1 142 ? 1.172 -8.499 -1.128 1.00 98.94 142 CYS A O 1
ATOM 1023 N N . GLU A 1 143 ? -0.957 -8.702 -0.443 1.00 98.94 143 GLU A N 1
ATOM 1024 C CA . GLU A 1 143 ? -1.533 -8.794 -1.786 1.00 98.94 143 GLU A CA 1
ATOM 1025 C C . GLU A 1 143 ? -2.567 -7.698 -2.054 1.00 98.94 143 GLU A C 1
ATOM 1027 O O . GLU A 1 143 ? -3.530 -7.550 -1.307 1.00 98.94 143 GLU A O 1
ATOM 1032 N N . ALA A 1 144 ? -2.412 -6.965 -3.157 1.00 98.94 144 ALA A N 1
ATOM 1033 C CA . ALA A 1 144 ? -3.422 -6.053 -3.688 1.00 98.94 144 ALA A CA 1
ATOM 1034 C C . ALA A 1 144 ? -3.955 -6.587 -5.024 1.00 98.94 144 ALA A C 1
ATOM 1036 O O . ALA A 1 144 ? -3.180 -6.772 -5.963 1.00 98.94 144 ALA A O 1
ATOM 1037 N N . ILE A 1 145 ? -5.262 -6.838 -5.125 1.00 98.94 145 ILE A N 1
ATOM 1038 C CA . ILE A 1 145 ? -5.868 -7.527 -6.275 1.00 98.94 145 ILE A CA 1
ATOM 1039 C C . ILE A 1 145 ? -7.048 -6.722 -6.819 1.00 98.94 145 ILE A C 1
ATOM 1041 O O . ILE A 1 145 ? -8.016 -6.448 -6.110 1.00 98.94 145 ILE A O 1
ATOM 1045 N N . GLY A 1 146 ? -6.990 -6.357 -8.099 1.00 98.81 146 GLY A N 1
ATOM 1046 C CA . GLY A 1 146 ? -8.082 -5.652 -8.773 1.00 98.81 146 GLY A CA 1
ATOM 1047 C C . GLY A 1 146 ? -8.361 -4.252 -8.214 1.00 98.81 146 GLY A C 1
ATOM 1048 O O . GLY A 1 146 ? -9.452 -3.722 -8.413 1.00 98.81 146 GLY A O 1
ATOM 1049 N N . CYS A 1 147 ? -7.408 -3.653 -7.496 1.00 98.88 147 CYS A N 1
ATOM 1050 C CA . CYS A 1 147 ? -7.535 -2.296 -6.968 1.00 98.88 147 CYS A CA 1
ATOM 1051 C C . CYS A 1 147 ? -7.285 -1.246 -8.067 1.00 98.88 147 CYS A C 1
ATOM 1053 O O . CYS A 1 147 ? -6.653 -1.533 -9.080 1.00 98.88 147 CYS A O 1
ATOM 1055 N N . GLU A 1 148 ? -7.719 0.004 -7.893 1.00 98.56 148 GLU A N 1
ATOM 1056 C CA . GLU A 1 148 ? -7.280 1.077 -8.799 1.00 98.56 148 GLU A CA 1
ATOM 1057 C C . GLU A 1 148 ? -5.774 1.323 -8.621 1.00 98.56 148 GLU A C 1
ATOM 1059 O O . GLU A 1 148 ? -4.991 1.137 -9.555 1.00 98.56 148 GLU A O 1
ATOM 1064 N N . ASN A 1 149 ? -5.354 1.642 -7.397 1.00 98.50 149 ASN A N 1
ATOM 1065 C CA . ASN A 1 149 ? -3.948 1.634 -7.003 1.00 98.50 149 ASN A CA 1
ATOM 1066 C C . ASN A 1 149 ? -3.729 0.509 -5.989 1.00 98.50 149 ASN A C 1
ATOM 1068 O O . ASN A 1 149 ? -4.403 0.493 -4.960 1.00 98.50 149 ASN A O 1
ATOM 1072 N N . GLY A 1 150 ? -2.807 -0.413 -6.267 1.00 98.88 150 GLY A N 1
ATOM 1073 C CA . GLY A 1 150 ? -2.515 -1.544 -5.385 1.00 98.88 150 GLY A CA 1
ATOM 1074 C C . GLY A 1 150 ? -1.831 -1.096 -4.098 1.00 98.88 150 GLY A C 1
ATOM 1075 O O . GLY A 1 150 ? -2.430 -1.137 -3.029 1.00 98.88 150 GLY A O 1
ATOM 1076 N N . PHE A 1 151 ? -0.605 -0.596 -4.211 1.00 98.94 151 PHE A N 1
ATOM 1077 C CA . PHE A 1 151 ? 0.167 -0.013 -3.117 1.00 98.94 151 PHE A CA 1
ATOM 1078 C C . PHE A 1 151 ? 0.525 1.430 -3.457 1.00 98.94 151 PHE A C 1
ATOM 1080 O O . PHE A 1 151 ? 1.026 1.712 -4.543 1.00 98.94 151 PHE A O 1
ATOM 1087 N N . ASN A 1 152 ? 0.280 2.358 -2.541 1.00 98.75 152 ASN A N 1
ATOM 1088 C CA . ASN A 1 152 ? 0.544 3.777 -2.727 1.00 98.75 152 ASN A CA 1
ATOM 1089 C C . ASN A 1 152 ? 1.302 4.323 -1.517 1.00 98.75 152 ASN A C 1
ATOM 1091 O O . ASN A 1 152 ? 0.709 4.593 -0.473 1.00 98.75 152 ASN A O 1
ATOM 1095 N N . LEU A 1 153 ? 2.620 4.443 -1.663 1.00 98.75 153 LEU A N 1
ATOM 1096 C CA . LEU A 1 153 ? 3.538 4.870 -0.614 1.00 98.75 153 LEU A CA 1
ATOM 1097 C C . LEU A 1 153 ? 4.004 6.296 -0.918 1.00 98.75 153 LEU A C 1
ATOM 1099 O O . LEU A 1 153 ? 4.581 6.557 -1.979 1.00 98.75 153 LEU A O 1
ATOM 1103 N N . GLN A 1 154 ? 3.730 7.226 -0.001 1.00 98.38 154 GLN A N 1
ATOM 1104 C CA . GLN A 1 154 ? 3.954 8.653 -0.207 1.00 98.38 154 GLN A CA 1
ATOM 1105 C C . GLN A 1 154 ? 4.744 9.297 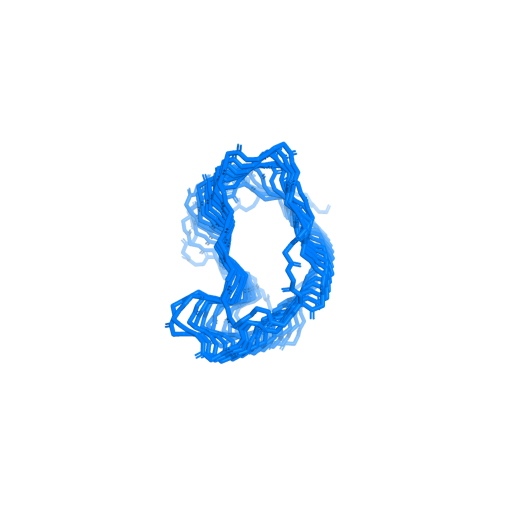0.921 1.00 98.38 154 GLN A C 1
ATOM 1107 O O . GLN A 1 154 ? 4.245 9.487 2.031 1.00 98.38 154 GLN A O 1
ATOM 1112 N N . LYS A 1 155 ? 5.952 9.759 0.591 1.00 98.31 155 LYS A N 1
ATOM 1113 C CA . LYS A 1 155 ? 6.831 10.498 1.505 1.00 98.31 155 LYS A CA 1
ATOM 1114 C C . LYS A 1 155 ? 7.061 9.740 2.814 1.00 98.31 155 LYS A C 1
ATOM 1116 O O . LYS A 1 155 ? 7.147 10.357 3.876 1.00 98.31 155 LYS A O 1
ATOM 1121 N N . GLU A 1 156 ? 7.101 8.414 2.745 1.00 98.44 156 GLU A N 1
ATOM 1122 C CA . GLU A 1 156 ? 7.556 7.606 3.868 1.00 98.44 156 GLU A CA 1
ATOM 1123 C C . GLU A 1 156 ? 9.072 7.791 4.037 1.00 98.44 156 GLU A C 1
ATOM 1125 O O . GLU A 1 156 ? 9.808 8.095 3.093 1.00 98.44 156 GLU A O 1
ATOM 1130 N N . GLY A 1 157 ? 9.558 7.547 5.251 1.00 98.19 157 GLY A N 1
ATOM 1131 C CA . GLY A 1 157 ? 10.928 7.101 5.463 1.00 98.19 157 GLY A CA 1
ATOM 1132 C C . GLY A 1 157 ? 11.154 5.717 4.843 1.00 98.19 157 GLY A C 1
ATOM 1133 O O . GLY A 1 157 ? 10.356 5.231 4.049 1.00 98.19 157 GLY A O 1
ATOM 1134 N N . HIS A 1 158 ? 12.249 5.054 5.214 1.00 97.94 158 HIS A N 1
ATOM 1135 C CA . HIS A 1 158 ? 12.569 3.752 4.629 1.00 97.94 158 HIS A CA 1
ATOM 1136 C C . HIS A 1 158 ? 11.443 2.726 4.856 1.00 97.94 158 HIS A C 1
ATOM 1138 O O . HIS A 1 158 ? 11.017 2.529 5.999 1.00 97.94 158 HIS A O 1
ATOM 1144 N N . VAL A 1 159 ? 11.020 2.057 3.780 1.00 98.81 159 VAL A N 1
ATOM 1145 C CA . VAL A 1 159 ? 10.071 0.934 3.800 1.00 98.81 159 VAL A CA 1
ATOM 1146 C C . VAL A 1 159 ? 10.749 -0.324 3.262 1.00 98.81 159 VAL A C 1
ATOM 1148 O O . VAL A 1 159 ? 11.419 -0.292 2.229 1.00 98.81 159 VAL A O 1
ATOM 1151 N N . LEU A 1 160 ? 10.577 -1.448 3.954 1.00 98.88 160 LEU A N 1
ATOM 1152 C CA . LEU A 1 160 ? 10.855 -2.766 3.383 1.00 98.88 160 LEU A CA 1
ATOM 1153 C C . LEU A 1 160 ? 9.563 -3.304 2.770 1.00 98.88 160 LEU A C 1
ATOM 1155 O O . LEU A 1 160 ? 8.570 -3.432 3.479 1.00 98.88 160 LEU A O 1
ATOM 1159 N N . MET A 1 161 ? 9.586 -3.634 1.482 1.00 98.88 161 MET A N 1
ATOM 1160 C CA . MET A 1 161 ? 8.491 -4.298 0.785 1.00 98.88 161 MET A CA 1
ATOM 1161 C C . MET A 1 161 ? 9.021 -5.575 0.137 1.00 98.88 161 MET A C 1
ATOM 1163 O O . MET A 1 161 ? 9.743 -5.521 -0.863 1.00 98.88 161 MET A O 1
ATOM 1167 N N . ALA A 1 162 ? 8.695 -6.709 0.755 1.00 98.94 162 ALA A N 1
ATOM 1168 C CA . ALA A 1 162 ? 9.207 -8.017 0.370 1.00 98.94 162 ALA A CA 1
ATOM 1169 C C . ALA A 1 162 ? 8.083 -9.022 0.125 1.00 98.94 162 ALA A C 1
ATOM 1171 O O . ALA A 1 162 ? 7.098 -9.029 0.860 1.00 98.94 162 ALA A O 1
ATOM 1172 N N . ASP A 1 163 ? 8.224 -9.886 -0.877 1.00 98.94 163 ASP A N 1
ATOM 1173 C CA . ASP A 1 163 ? 7.282 -10.987 -1.132 1.00 98.94 163 ASP A CA 1
ATOM 1174 C C . ASP A 1 163 ? 5.819 -10.528 -1.306 1.00 98.94 163 ASP A C 1
ATOM 1176 O O . ASP A 1 163 ? 4.881 -11.274 -1.029 1.00 98.94 163 ASP A O 1
ATOM 1180 N N . CYS A 1 164 ? 5.593 -9.275 -1.709 1.00 98.94 164 CYS A N 1
ATOM 1181 C CA . CYS A 1 164 ? 4.254 -8.734 -1.918 1.00 98.94 164 CYS A CA 1
ATOM 1182 C C . CYS A 1 164 ? 3.819 -8.907 -3.377 1.00 98.94 164 CYS A C 1
ATOM 1184 O O . CYS A 1 164 ? 4.642 -8.987 -4.292 1.00 98.94 164 CYS A O 1
ATOM 1186 N N . ALA A 1 165 ? 2.508 -8.910 -3.615 1.00 98.94 165 ALA A N 1
ATOM 1187 C CA . ALA A 1 165 ? 1.946 -9.012 -4.954 1.00 98.94 165 ALA A CA 1
ATOM 1188 C C . ALA A 1 165 ? 0.942 -7.895 -5.248 1.00 98.94 165 ALA A C 1
ATOM 1190 O O . ALA A 1 165 ? 0.007 -7.671 -4.485 1.00 98.94 165 ALA A O 1
ATOM 1191 N N . ALA A 1 166 ? 1.089 -7.232 -6.394 1.00 98.94 166 ALA A N 1
ATOM 1192 C CA . ALA A 1 166 ? 0.048 -6.384 -6.966 1.00 98.94 166 ALA A CA 1
ATOM 1193 C C . ALA A 1 166 ? -0.454 -7.032 -8.255 1.00 98.94 166 ALA A C 1
ATOM 1195 O O . ALA A 1 166 ? 0.336 -7.288 -9.170 1.00 98.94 166 ALA A O 1
ATOM 1196 N N . ARG A 1 167 ? -1.753 -7.322 -8.325 1.00 98.88 167 ARG A N 1
ATOM 1197 C CA . ARG A 1 167 ? -2.365 -8.057 -9.432 1.00 98.88 167 ARG A CA 1
ATOM 1198 C C . ARG A 1 167 ? -3.558 -7.303 -9.984 1.00 98.88 167 ARG A C 1
ATOM 1200 O O . ARG A 1 167 ? -4.393 -6.818 -9.225 1.00 98.88 167 ARG A O 1
ATOM 1207 N N . GLU A 1 168 ? -3.651 -7.238 -11.306 1.00 98.81 168 GLU A N 1
ATOM 1208 C CA . GLU A 1 168 ? -4.823 -6.721 -12.020 1.00 98.81 168 GLU A CA 1
ATOM 1209 C C . GLU A 1 168 ? -5.220 -5.285 -11.623 1.00 98.81 168 GLU A C 1
ATOM 1211 O O . GLU A 1 168 ? -6.366 -4.873 -11.816 1.00 98.81 168 GLU A O 1
ATOM 1216 N N . CYS A 1 169 ? -4.286 -4.493 -11.084 1.00 98.88 169 CYS A N 1
ATOM 1217 C CA . CYS A 1 169 ? -4.583 -3.132 -10.663 1.00 98.88 169 CYS A CA 1
ATOM 1218 C C . CYS A 1 169 ? -4.813 -2.230 -11.881 1.00 98.88 169 CYS A C 1
ATOM 1220 O O . CYS A 1 169 ? -4.066 -2.273 -12.866 1.00 98.88 169 CYS A O 1
ATOM 1222 N N . THR A 1 170 ? -5.857 -1.406 -11.832 1.00 98.62 170 THR A N 1
ATOM 1223 C CA . THR A 1 170 ? -6.368 -0.717 -13.029 1.00 98.62 170 THR A CA 1
ATOM 1224 C C . THR A 1 170 ? -5.659 0.598 -13.346 1.00 98.62 170 THR A C 1
ATOM 1226 O O . THR A 1 170 ? -5.748 1.060 -14.483 1.00 98.62 170 THR A O 1
ATOM 1229 N N . VAL A 1 171 ? -4.904 1.166 -12.400 1.00 98.25 171 VAL A N 1
ATOM 1230 C CA . VAL A 1 171 ? -4.037 2.338 -12.614 1.00 98.25 171 VAL A CA 1
ATOM 1231 C C . VAL A 1 171 ? -2.576 2.001 -12.347 1.00 98.25 171 VAL A C 1
ATOM 1233 O O . VAL A 1 171 ? -1.743 2.182 -13.234 1.00 98.25 171 VAL A O 1
ATOM 1236 N N . CYS A 1 172 ? -2.243 1.507 -11.156 1.00 98.31 172 CYS A N 1
ATOM 1237 C CA . CYS A 1 172 ? -0.861 1.183 -10.805 1.00 98.31 172 CYS A CA 1
ATOM 1238 C C . CYS A 1 172 ? -0.812 0.046 -9.787 1.00 98.31 172 CYS A C 1
ATOM 1240 O O . CYS A 1 172 ? -1.563 0.067 -8.812 1.00 98.31 172 CYS A O 1
ATOM 1242 N N . GLY A 1 173 ? 0.088 -0.916 -9.981 1.00 98.88 173 GLY A N 1
ATOM 1243 C CA . GLY A 1 173 ? 0.369 -1.948 -8.992 1.00 98.88 173 GLY A CA 1
ATOM 1244 C C . GLY A 1 173 ? 1.010 -1.335 -7.751 1.00 98.88 173 GLY A C 1
ATOM 1245 O O . GLY A 1 173 ? 0.478 -1.470 -6.654 1.00 98.88 173 GLY A O 1
ATOM 1246 N N . VAL A 1 174 ? 2.104 -0.592 -7.929 1.00 98.94 174 VAL A N 1
ATOM 1247 C CA . VAL A 1 174 ? 2.830 0.076 -6.839 1.00 98.94 174 VAL A CA 1
ATOM 1248 C C . VAL A 1 174 ? 3.222 1.494 -7.244 1.00 98.94 174 VAL A C 1
ATOM 1250 O O . VAL A 1 174 ? 3.836 1.713 -8.283 1.00 98.94 174 VAL A O 1
ATOM 1253 N N . ARG A 1 175 ? 2.903 2.481 -6.412 1.00 98.81 175 ARG A N 1
ATOM 1254 C CA . ARG A 1 175 ? 3.334 3.872 -6.559 1.00 98.81 175 ARG A CA 1
ATOM 1255 C C . ARG A 1 175 ? 4.279 4.233 -5.420 1.00 98.81 175 ARG A C 1
ATOM 1257 O O . ARG A 1 175 ? 3.899 4.124 -4.257 1.00 98.81 175 ARG A O 1
ATOM 1264 N N . LEU A 1 176 ? 5.475 4.695 -5.773 1.00 98.62 176 LEU A N 1
ATOM 1265 C CA . LEU A 1 176 ? 6.494 5.179 -4.846 1.00 98.62 176 LEU A CA 1
ATOM 1266 C C . LEU A 1 176 ? 6.711 6.676 -5.088 1.00 98.62 176 LEU A C 1
ATOM 1268 O O . LEU A 1 176 ? 7.406 7.074 -6.022 1.00 98.62 176 LEU A O 1
ATOM 1272 N N . ASP A 1 177 ? 6.098 7.510 -4.252 1.00 98.31 177 ASP A N 1
ATOM 1273 C CA . ASP A 1 177 ? 6.302 8.959 -4.254 1.00 98.31 177 ASP A CA 1
ATOM 1274 C C . ASP A 1 177 ? 7.310 9.323 -3.173 1.00 98.31 177 ASP A C 1
ATOM 1276 O O . ASP A 1 177 ? 6.995 9.245 -1.983 1.00 98.31 177 ASP A O 1
ATOM 1280 N N . THR A 1 178 ? 8.518 9.720 -3.575 1.00 97.81 178 THR A N 1
ATOM 1281 C CA . THR A 1 178 ? 9.558 10.211 -2.658 1.00 97.81 178 THR A CA 1
ATOM 1282 C C . THR A 1 178 ? 9.764 9.262 -1.463 1.00 97.81 178 THR A C 1
ATOM 1284 O O . THR A 1 178 ? 9.896 9.697 -0.323 1.00 97.81 178 THR A O 1
ATOM 1287 N N . THR A 1 179 ? 9.718 7.949 -1.712 1.00 98.38 179 THR A N 1
ATOM 1288 C CA . THR A 1 179 ? 9.724 6.917 -0.666 1.00 98.38 179 THR A CA 1
ATOM 1289 C C . THR A 1 179 ? 10.903 5.964 -0.866 1.00 98.38 179 THR A C 1
ATOM 1291 O O . THR A 1 179 ? 10.868 5.137 -1.784 1.00 98.38 179 THR A O 1
ATOM 1294 N N . PRO A 1 180 ? 11.954 6.053 -0.030 1.00 98.19 180 PRO A N 1
ATOM 1295 C CA . PRO A 1 180 ? 13.055 5.103 -0.063 1.00 98.19 180 PRO A CA 1
ATOM 1296 C C . PRO A 1 180 ? 12.560 3.700 0.274 1.00 98.19 180 PRO A C 1
ATOM 1298 O O . PRO A 1 180 ? 11.984 3.481 1.340 1.00 98.19 180 PRO A O 1
ATOM 1301 N N . THR A 1 181 ? 12.782 2.751 -0.630 1.00 98.50 181 THR A N 1
ATOM 1302 C CA . THR A 1 181 ? 12.216 1.403 -0.505 1.00 98.50 181 THR A CA 1
ATOM 1303 C C . THR A 1 181 ? 13.281 0.344 -0.760 1.00 98.50 181 THR A C 1
ATOM 1305 O O . THR A 1 181 ? 14.041 0.454 -1.719 1.00 98.50 181 THR A O 1
ATOM 1308 N N . SER A 1 182 ? 13.318 -0.695 0.070 1.00 98.69 182 SER A N 1
ATOM 1309 C CA . SER A 1 182 ? 13.889 -1.989 -0.317 1.00 98.69 182 SER A CA 1
ATOM 1310 C C . SER A 1 182 ? 12.760 -2.835 -0.894 1.00 98.69 182 SER A C 1
ATOM 1312 O O . SER A 1 182 ? 11.890 -3.279 -0.150 1.00 98.69 182 SER A O 1
ATOM 1314 N N . PHE A 1 183 ? 12.738 -2.991 -2.213 1.00 98.81 183 PHE A N 1
ATOM 1315 C CA . PHE A 1 183 ? 11.667 -3.622 -2.979 1.00 98.81 183 PHE A CA 1
ATOM 1316 C C . PHE A 1 183 ? 12.161 -4.959 -3.550 1.00 98.81 183 PHE A C 1
ATOM 1318 O O . PHE A 1 183 ? 12.852 -4.992 -4.572 1.00 98.81 183 PHE A O 1
ATOM 1325 N N . ILE A 1 184 ? 11.884 -6.058 -2.847 1.00 98.81 184 ILE A N 1
ATOM 1326 C CA . ILE A 1 184 ? 12.551 -7.351 -3.064 1.00 98.81 184 ILE A CA 1
ATOM 1327 C C . ILE A 1 184 ? 11.531 -8.483 -3.255 1.00 98.81 184 ILE A C 1
ATOM 1329 O O . ILE A 1 184 ? 10.567 -8.561 -2.506 1.00 98.81 184 ILE A O 1
ATOM 1333 N N . HIS A 1 185 ? 11.743 -9.382 -4.221 1.00 98.88 185 HIS A N 1
ATOM 1334 C CA . HIS A 1 185 ? 10.909 -10.588 -4.416 1.00 98.88 185 HIS A CA 1
ATOM 1335 C C . HIS A 1 185 ? 9.404 -10.312 -4.596 1.00 98.88 185 HIS A C 1
ATOM 1337 O O . HIS A 1 185 ? 8.565 -11.160 -4.306 1.00 98.88 185 HIS A O 1
ATOM 1343 N N . ASN A 1 186 ? 9.035 -9.132 -5.097 1.00 98.94 186 ASN A N 1
ATOM 1344 C CA . ASN A 1 186 ? 7.638 -8.786 -5.342 1.00 98.94 186 ASN A CA 1
ATOM 1345 C C . ASN A 1 186 ? 7.170 -9.258 -6.724 1.00 98.94 186 ASN A C 1
ATOM 1347 O O . ASN A 1 186 ? 7.954 -9.363 -7.669 1.00 98.94 186 ASN A O 1
ATOM 1351 N N . THR A 1 187 ? 5.863 -9.493 -6.851 1.00 98.94 187 THR A N 1
ATOM 1352 C CA . THR A 1 187 ? 5.208 -9.895 -8.106 1.00 98.94 187 THR A CA 1
ATOM 1353 C C . THR A 1 187 ? 4.210 -8.837 -8.576 1.00 98.94 187 THR A C 1
ATOM 1355 O O . THR A 1 187 ? 3.277 -8.480 -7.858 1.00 98.94 187 THR A O 1
ATOM 1358 N N . LEU A 1 188 ? 4.376 -8.345 -9.800 1.00 98.88 188 LEU A N 1
ATOM 1359 C CA . LEU A 1 188 ? 3.562 -7.300 -10.411 1.00 98.88 188 LEU A CA 1
ATOM 1360 C C . LEU A 1 188 ? 2.913 -7.866 -11.676 1.00 98.88 188 LEU A C 1
ATOM 1362 O O . LEU A 1 188 ? 3.525 -7.853 -12.739 1.00 98.88 188 LEU A O 1
ATOM 1366 N N . MET A 1 189 ? 1.675 -8.350 -11.567 1.00 98.81 189 MET A N 1
ATOM 1367 C CA . MET A 1 189 ? 1.018 -9.107 -12.638 1.00 98.81 189 MET A CA 1
ATOM 1368 C C . MET A 1 189 ? -0.219 -8.392 -13.195 1.00 98.81 189 MET A C 1
ATOM 1370 O O . MET A 1 189 ? -1.081 -7.958 -12.435 1.00 98.81 189 MET A O 1
ATOM 1374 N N . ASP A 1 190 ? -0.335 -8.279 -14.517 1.00 98.69 190 ASP A N 1
ATOM 1375 C CA . ASP A 1 190 ? -1.527 -7.794 -15.238 1.00 98.69 190 ASP A CA 1
ATOM 1376 C C . ASP A 1 190 ? -2.034 -6.390 -14.837 1.00 98.69 190 ASP A C 1
ATOM 1378 O O . ASP A 1 190 ? -3.179 -5.993 -15.118 1.00 98.69 190 ASP A O 1
ATOM 1382 N N . ASN A 1 191 ? -1.164 -5.605 -14.202 1.00 98.81 191 ASN A N 1
ATOM 1383 C CA . ASN A 1 191 ? -1.439 -4.230 -13.806 1.00 98.81 191 ASN A CA 1
ATOM 1384 C C . ASN A 1 191 ? -1.418 -3.295 -15.025 1.00 98.81 191 ASN A C 1
ATOM 1386 O O . ASN A 1 191 ? -0.769 -3.571 -16.037 1.00 98.81 191 ASN A O 1
ATOM 1390 N N . TRP A 1 192 ? -2.098 -2.149 -14.937 1.00 98.56 192 TRP A N 1
ATOM 1391 C CA . TRP A 1 192 ? -1.962 -1.110 -15.960 1.00 98.56 192 TRP A CA 1
ATOM 1392 C C . TRP A 1 192 ? -0.524 -0.583 -16.028 1.00 98.56 192 TRP A C 1
ATOM 1394 O O . TRP A 1 192 ? 0.127 -0.708 -17.065 1.00 98.56 192 TRP A O 1
ATOM 1404 N N . VAL A 1 193 ? -0.013 -0.082 -14.904 1.00 98.69 193 VAL A N 1
ATOM 1405 C CA . VAL A 1 193 ? 1.417 0.150 -14.664 1.00 98.69 193 VAL A CA 1
ATOM 1406 C C . VAL A 1 193 ? 1.873 -0.782 -13.547 1.00 98.69 193 VAL A C 1
ATOM 1408 O O . VAL A 1 193 ? 1.161 -0.907 -12.554 1.00 98.69 193 VAL A O 1
ATOM 1411 N N . GLY A 1 194 ? 3.022 -1.445 -13.682 1.00 98.75 194 GLY A N 1
ATOM 1412 C CA . GLY A 1 194 ? 3.556 -2.311 -12.623 1.00 98.75 194 GLY A CA 1
ATOM 1413 C C . GLY A 1 194 ? 4.004 -1.495 -11.409 1.00 98.75 194 GLY A C 1
ATOM 1414 O O . GLY A 1 194 ? 3.370 -1.534 -10.354 1.00 98.75 194 GLY A O 1
ATOM 1415 N N . VAL A 1 195 ? 5.063 -0.706 -11.587 1.00 98.88 195 VAL A N 1
ATOM 1416 C CA . VAL A 1 195 ? 5.620 0.221 -10.596 1.00 98.88 195 VAL A CA 1
ATOM 1417 C C . VAL A 1 195 ? 5.772 1.609 -11.217 1.00 98.88 195 VAL A C 1
ATOM 1419 O O . VAL A 1 195 ? 6.305 1.756 -12.313 1.00 98.88 195 VAL A O 1
ATOM 1422 N N . MET A 1 196 ? 5.358 2.642 -10.485 1.00 98.75 196 MET A N 1
ATOM 1423 C CA . MET A 1 196 ? 5.617 4.047 -10.794 1.00 98.75 196 MET A CA 1
ATOM 1424 C C . MET A 1 196 ? 6.406 4.682 -9.649 1.00 98.75 196 MET A C 1
ATOM 1426 O O . MET A 1 196 ? 5.840 4.952 -8.589 1.00 98.75 196 MET A O 1
ATOM 1430 N N . ALA A 1 197 ? 7.692 4.951 -9.868 1.00 98.50 197 ALA A N 1
ATOM 1431 C CA . ALA A 1 197 ? 8.569 5.587 -8.890 1.00 98.50 197 ALA A CA 1
ATOM 1432 C C . ALA A 1 197 ? 8.961 6.999 -9.336 1.00 98.50 197 ALA A C 1
ATOM 1434 O O . ALA A 1 197 ? 9.356 7.210 -10.487 1.00 98.50 197 ALA A O 1
ATOM 1435 N N . TYR A 1 198 ? 8.864 7.972 -8.426 1.00 98.06 198 TYR A N 1
ATOM 1436 C CA . TYR A 1 198 ? 9.261 9.349 -8.708 1.00 98.06 198 TYR A CA 1
ATOM 1437 C C . TYR A 1 198 ? 9.614 10.161 -7.454 1.00 98.06 198 TYR A C 1
ATOM 1439 O O . TYR A 1 198 ? 9.265 9.787 -6.335 1.00 98.06 198 TYR A O 1
ATOM 1447 N N . GLY A 1 199 ? 10.267 11.314 -7.642 1.00 95.69 199 GLY A N 1
ATOM 1448 C CA . GLY A 1 199 ? 10.452 12.314 -6.577 1.00 95.69 199 GLY A CA 1
ATOM 1449 C C . GLY A 1 199 ? 11.823 12.309 -5.892 1.00 95.69 199 GLY A C 1
ATOM 1450 O O . GLY A 1 199 ? 11.956 12.778 -4.767 1.00 95.69 199 GLY A O 1
ATOM 1451 N N . GLY A 1 200 ? 12.858 11.794 -6.550 1.00 95.31 200 GLY A N 1
ATOM 1452 C CA . GLY A 1 200 ? 14.261 11.947 -6.149 1.00 95.31 200 GLY A CA 1
ATOM 1453 C C . GLY A 1 200 ? 14.744 10.976 -5.077 1.00 95.31 200 GLY A C 1
ATOM 1454 O O . GLY A 1 200 ? 15.937 10.947 -4.782 1.00 95.31 200 GLY A O 1
ATOM 1455 N N . ALA A 1 201 ? 13.854 10.169 -4.498 1.00 96.75 201 ALA A N 1
ATOM 1456 C CA . ALA A 1 201 ? 14.244 9.144 -3.540 1.00 96.75 201 ALA A CA 1
ATOM 1457 C C . ALA A 1 201 ? 15.027 8.017 -4.232 1.00 96.75 201 ALA A C 1
ATOM 1459 O O . ALA A 1 201 ? 14.696 7.602 -5.342 1.00 96.75 201 ALA A O 1
ATOM 1460 N N . SER A 1 202 ? 16.062 7.524 -3.554 1.00 96.06 202 SER A N 1
ATOM 1461 C CA . SER A 1 202 ? 16.759 6.290 -3.915 1.00 96.06 202 SER A CA 1
ATOM 1462 C C . SER A 1 202 ? 15.967 5.077 -3.444 1.00 96.06 202 SER A C 1
ATOM 1464 O O . SER A 1 202 ? 15.431 5.099 -2.333 1.00 96.06 202 SER A O 1
ATOM 1466 N N . PHE A 1 203 ? 15.976 3.995 -4.209 1.00 94.94 203 PHE A N 1
ATOM 1467 C CA . PHE A 1 203 ? 15.444 2.707 -3.774 1.00 94.94 203 PHE A CA 1
ATOM 1468 C C . PHE A 1 203 ? 16.338 1.557 -4.256 1.00 94.94 203 PHE A C 1
ATOM 1470 O O . PHE A 1 203 ? 17.108 1.695 -5.204 1.00 94.94 203 PHE A O 1
ATOM 1477 N N . ASP A 1 204 ? 16.257 0.415 -3.585 1.00 97.62 204 ASP A N 1
ATOM 1478 C CA . ASP A 1 204 ? 16.909 -0.819 -4.015 1.00 97.62 204 ASP A CA 1
ATOM 1479 C C . ASP A 1 204 ? 15.805 -1.781 -4.481 1.00 97.62 204 ASP A C 1
ATOM 1481 O O . ASP A 1 204 ? 14.880 -2.079 -3.730 1.00 97.62 204 ASP A O 1
ATOM 1485 N N . MET A 1 205 ? 15.871 -2.236 -5.733 1.00 98.62 205 MET A N 1
ATOM 1486 C CA . MET A 1 205 ? 14.888 -3.116 -6.368 1.00 98.62 205 MET A CA 1
ATOM 1487 C C . MET A 1 205 ? 15.570 -4.401 -6.832 1.00 98.62 205 MET A C 1
ATOM 1489 O O . MET A 1 205 ? 16.365 -4.373 -7.776 1.00 98.62 205 MET A O 1
ATOM 1493 N N . ALA A 1 206 ? 15.263 -5.519 -6.178 1.00 98.75 206 ALA A N 1
ATOM 1494 C CA . ALA A 1 206 ? 15.930 -6.790 -6.431 1.00 98.75 206 ALA A CA 1
ATOM 1495 C C . ALA A 1 206 ? 14.958 -7.948 -6.670 1.00 98.75 206 ALA A C 1
ATOM 1497 O O . ALA A 1 206 ? 14.022 -8.139 -5.898 1.00 98.75 206 ALA A O 1
ATOM 1498 N N . ASP A 1 207 ? 15.235 -8.750 -7.698 1.00 98.81 207 ASP A N 1
ATOM 1499 C CA . ASP A 1 207 ? 14.601 -10.055 -7.916 1.00 98.81 207 ASP A CA 1
ATOM 1500 C C . ASP A 1 207 ? 13.059 -10.003 -7.971 1.00 98.81 207 ASP A C 1
ATOM 1502 O O . ASP A 1 207 ? 12.369 -10.887 -7.463 1.00 98.81 207 ASP A O 1
ATOM 1506 N N . ASN A 1 208 ? 12.500 -8.940 -8.554 1.00 98.88 208 ASN A N 1
ATOM 1507 C CA . ASN A 1 208 ? 11.057 -8.795 -8.736 1.00 98.88 208 ASN A CA 1
ATOM 1508 C C . ASN A 1 208 ? 10.623 -9.334 -10.101 1.00 98.88 208 ASN A C 1
ATOM 1510 O O . ASN A 1 208 ? 11.383 -9.303 -11.072 1.00 98.88 208 ASN A O 1
ATOM 1514 N N . VAL A 1 209 ? 9.369 -9.772 -10.178 1.00 98.88 209 VAL A N 1
ATOM 1515 C CA . VAL A 1 209 ? 8.742 -10.246 -11.413 1.00 98.88 209 VAL A CA 1
ATOM 1516 C C . VAL A 1 209 ? 7.690 -9.246 -11.859 1.00 98.88 209 VAL A C 1
ATOM 1518 O O . VAL A 1 209 ? 6.760 -8.939 -11.115 1.00 98.88 209 VAL A O 1
ATOM 1521 N N . PHE A 1 210 ? 7.820 -8.779 -13.091 1.00 98.81 210 PHE A N 1
ATOM 1522 C CA . PHE A 1 210 ? 6.823 -8.001 -13.802 1.00 98.81 210 PHE A CA 1
ATOM 1523 C C . PHE A 1 210 ? 6.275 -8.853 -14.943 1.00 98.81 210 PHE A C 1
ATOM 1525 O O . PHE A 1 210 ? 7.032 -9.339 -15.787 1.00 98.81 210 PHE A O 1
ATOM 1532 N N . GLU A 1 211 ? 4.962 -9.065 -14.946 1.00 98.62 211 GLU A N 1
ATOM 1533 C CA . GLU A 1 211 ? 4.314 -9.937 -15.918 1.00 98.62 211 GLU A CA 1
ATOM 1534 C C . GLU A 1 211 ? 3.027 -9.318 -16.464 1.00 98.62 211 GLU A C 1
ATOM 1536 O O . GLU A 1 211 ? 2.151 -8.895 -15.707 1.00 98.62 211 GLU A O 1
ATOM 1541 N N . GLY A 1 212 ? 2.881 -9.284 -17.788 1.00 98.00 212 GLY A N 1
ATOM 1542 C CA . GLY A 1 212 ? 1.606 -8.947 -18.424 1.00 98.00 212 GLY A CA 1
ATOM 1543 C C . GLY A 1 212 ? 1.151 -7.495 -18.240 1.00 98.00 212 GLY A C 1
ATOM 1544 O O . GLY A 1 212 ? -0.038 -7.196 -18.414 1.00 98.00 212 GLY A O 1
ATOM 1545 N N . THR A 1 213 ? 2.044 -6.567 -17.878 1.00 97.62 213 THR A N 1
ATOM 1546 C CA . THR A 1 213 ? 1.640 -5.178 -17.637 1.00 97.62 213 THR A CA 1
ATOM 1547 C C . THR A 1 213 ? 1.161 -4.510 -18.927 1.00 97.62 213 THR A C 1
ATOM 1549 O O . THR A 1 213 ? 1.625 -4.792 -20.035 1.00 97.62 213 THR A O 1
ATOM 1552 N N . LYS A 1 214 ? 0.149 -3.644 -18.814 1.00 97.62 214 LYS A N 1
ATOM 1553 C CA . LYS A 1 214 ? -0.606 -3.175 -19.992 1.00 97.62 214 LYS A CA 1
ATOM 1554 C C . LYS A 1 214 ? -0.036 -1.905 -20.627 1.00 97.62 214 LYS A C 1
ATOM 1556 O O . LYS A 1 214 ? -0.222 -1.722 -21.827 1.00 97.62 214 LYS A O 1
ATOM 1561 N N . CYS A 1 215 ? 0.604 -1.035 -19.847 1.00 96.88 215 CYS A N 1
ATOM 1562 C CA . CYS A 1 215 ? 1.122 0.264 -20.291 1.00 96.88 215 CYS A CA 1
ATOM 1563 C C . CYS A 1 215 ? 2.633 0.395 -20.090 1.00 96.88 215 CYS A C 1
ATOM 1565 O O . CYS A 1 215 ? 3.351 0.709 -21.032 1.00 96.88 215 CYS A O 1
ATOM 1567 N N . CYS A 1 216 ? 3.115 0.174 -18.869 1.00 97.06 216 CYS A N 1
ATOM 1568 C CA . CYS A 1 216 ? 4.539 0.185 -18.562 1.00 97.06 216 CYS A CA 1
ATOM 1569 C C . CYS A 1 216 ? 4.798 -0.654 -17.314 1.00 97.06 216 CYS A C 1
ATOM 1571 O O . CYS A 1 216 ? 4.071 -0.514 -16.326 1.00 97.06 216 CYS A O 1
ATOM 1573 N N . ALA A 1 217 ? 5.820 -1.503 -17.331 1.00 98.62 217 ALA A N 1
ATOM 1574 C CA . ALA A 1 217 ? 6.100 -2.342 -16.178 1.00 98.62 217 ALA A CA 1
ATOM 1575 C C . ALA A 1 217 ? 6.812 -1.557 -15.071 1.00 98.62 217 ALA A C 1
ATOM 1577 O O . ALA A 1 217 ? 6.309 -1.506 -13.949 1.00 98.62 217 ALA A O 1
ATOM 1578 N N . LEU A 1 218 ? 7.907 -0.865 -15.390 1.00 98.75 218 LEU A N 1
ATOM 1579 C CA . LEU A 1 218 ? 8.623 0.014 -14.465 1.00 98.75 218 LEU A CA 1
ATOM 1580 C C . LEU A 1 218 ? 8.774 1.428 -15.034 1.00 98.75 218 LEU A C 1
ATOM 1582 O O . LEU A 1 218 ? 9.585 1.680 -15.922 1.00 98.75 218 LEU A O 1
ATOM 1586 N N . TYR A 1 219 ? 8.040 2.377 -14.462 1.00 98.56 219 TYR A N 1
ATOM 1587 C CA . TYR A 1 219 ? 8.169 3.796 -14.769 1.00 98.56 219 TYR A CA 1
ATOM 1588 C C . TYR A 1 219 ? 9.036 4.501 -13.722 1.00 98.56 219 TYR A C 1
ATOM 1590 O O . TYR A 1 219 ? 8.716 4.484 -12.529 1.00 98.56 219 TYR A O 1
ATOM 1598 N N . LEU A 1 220 ? 10.092 5.176 -14.177 1.00 98.38 220 LEU A N 1
ATOM 1599 C CA . LEU A 1 220 ? 11.025 5.939 -13.353 1.00 98.38 220 LEU A CA 1
ATOM 1600 C C . LEU A 1 220 ? 11.013 7.408 -13.761 1.00 98.38 220 LEU A C 1
ATOM 1602 O O . LEU A 1 220 ? 11.210 7.735 -14.934 1.00 98.38 220 LEU A O 1
ATOM 1606 N N . ARG A 1 221 ? 10.837 8.302 -12.785 1.00 98.19 221 ARG A N 1
ATOM 1607 C CA . ARG A 1 221 ? 10.973 9.739 -13.015 1.00 98.19 221 ARG A CA 1
ATOM 1608 C C . ARG A 1 221 ? 11.770 10.450 -11.939 1.00 98.19 221 ARG A C 1
ATOM 1610 O O . ARG A 1 221 ? 11.322 10.510 -10.798 1.00 98.19 221 ARG A O 1
ATOM 1617 N N . ASP A 1 222 ? 12.865 11.087 -12.341 1.00 97.75 222 ASP A N 1
ATOM 1618 C CA . ASP A 1 222 ? 13.703 11.896 -11.454 1.00 97.75 222 ASP A CA 1
ATOM 1619 C C . ASP A 1 222 ? 14.082 11.099 -10.194 1.00 97.75 222 ASP A C 1
ATOM 1621 O O . ASP A 1 222 ? 13.635 11.409 -9.095 1.00 97.75 222 ASP A O 1
ATOM 1625 N N . ILE A 1 223 ? 14.825 10.006 -10.358 1.00 97.56 223 ILE A N 1
ATOM 1626 C CA . ILE A 1 223 ? 15.157 9.038 -9.308 1.00 97.56 223 ILE A CA 1
ATOM 1627 C C . ILE A 1 223 ? 16.594 9.242 -8.820 1.00 97.56 223 ILE A C 1
ATOM 1629 O O . ILE A 1 223 ? 17.517 9.423 -9.612 1.00 97.56 223 ILE A O 1
ATOM 1633 N N . GLY A 1 224 ? 16.788 9.205 -7.498 1.00 96.75 224 GLY A N 1
ATOM 1634 C CA . GLY A 1 224 ? 18.121 9.235 -6.893 1.00 96.75 224 GLY A CA 1
ATOM 1635 C C . GLY A 1 224 ? 18.882 7.929 -7.135 1.00 96.75 224 GLY A C 1
ATOM 1636 O O . GLY A 1 224 ? 18.283 6.919 -7.492 1.00 96.75 224 GLY A O 1
ATOM 1637 N N . PHE A 1 225 ? 20.198 7.923 -6.906 1.00 96.94 225 PHE A N 1
ATOM 1638 C CA . PHE A 1 225 ? 21.032 6.728 -7.098 1.00 96.94 225 PHE A CA 1
ATOM 1639 C C . PHE A 1 225 ? 20.412 5.483 -6.445 1.00 96.94 225 PHE A C 1
ATOM 1641 O O . PHE A 1 225 ? 20.249 5.424 -5.227 1.00 96.94 225 PHE A O 1
ATOM 1648 N N . SER A 1 226 ? 20.089 4.498 -7.272 1.00 97.62 226 SER A N 1
ATOM 1649 C CA . SER A 1 226 ? 19.335 3.295 -6.936 1.00 97.62 226 SER A CA 1
ATOM 1650 C C . SER A 1 226 ? 20.047 2.060 -7.485 1.00 97.62 226 SER A C 1
ATOM 1652 O O . SER A 1 226 ? 20.870 2.154 -8.403 1.00 97.62 226 SER A O 1
ATOM 1654 N N . ARG A 1 227 ? 19.744 0.882 -6.935 1.00 97.62 227 ARG A N 1
ATOM 1655 C CA . ARG A 1 227 ? 20.228 -0.398 -7.473 1.00 97.62 227 ARG A CA 1
ATOM 1656 C C . ARG A 1 227 ? 19.048 -1.207 -7.964 1.00 97.62 227 ARG A C 1
ATOM 1658 O O . ARG A 1 227 ? 18.166 -1.536 -7.183 1.00 97.62 227 ARG A O 1
ATOM 1665 N N . ILE A 1 228 ? 19.052 -1.549 -9.245 1.00 98.06 228 ILE A N 1
ATOM 1666 C CA . ILE A 1 228 ? 17.988 -2.323 -9.880 1.00 98.06 228 ILE A CA 1
ATOM 1667 C C . ILE A 1 228 ? 18.624 -3.596 -10.427 1.00 98.06 228 ILE A C 1
ATOM 1669 O O . ILE A 1 228 ? 19.404 -3.545 -11.381 1.00 98.06 228 ILE A O 1
ATOM 1673 N N . THR A 1 229 ? 18.385 -4.727 -9.762 1.00 98.12 229 THR A N 1
ATOM 1674 C CA . THR A 1 229 ? 19.125 -5.974 -10.004 1.00 98.12 229 THR A CA 1
ATOM 1675 C C . THR A 1 229 ? 18.226 -7.201 -10.103 1.00 98.12 229 THR A C 1
ATOM 1677 O O . THR A 1 229 ? 17.334 -7.364 -9.284 1.00 98.12 229 THR A O 1
ATOM 1680 N N . GLY A 1 230 ? 18.486 -8.101 -11.053 1.00 98.31 230 GLY A N 1
ATOM 1681 C CA . GLY A 1 230 ? 17.858 -9.432 -11.066 1.00 98.31 230 GLY A CA 1
ATOM 1682 C C . GLY A 1 230 ? 16.355 -9.452 -11.365 1.00 98.31 230 GLY A C 1
ATOM 1683 O O . GLY A 1 230 ? 15.711 -10.473 -11.156 1.00 98.31 230 GLY A O 1
ATOM 1684 N N . ASN A 1 231 ? 15.774 -8.341 -11.821 1.00 98.75 231 ASN A N 1
ATOM 1685 C CA . ASN A 1 231 ? 14.343 -8.258 -12.104 1.00 98.75 231 ASN A CA 1
ATOM 1686 C C . ASN A 1 231 ? 14.021 -8.861 -13.475 1.00 98.75 231 ASN A C 1
ATOM 1688 O O . ASN A 1 231 ? 14.804 -8.725 -14.418 1.00 98.75 231 ASN A O 1
ATOM 1692 N N . VAL A 1 232 ? 12.851 -9.480 -13.589 1.00 98.75 232 VAL A N 1
ATOM 1693 C CA . VAL A 1 232 ? 12.376 -10.139 -14.810 1.00 98.75 232 VAL A CA 1
ATOM 1694 C C . VAL A 1 232 ? 11.116 -9.435 -15.302 1.00 98.75 232 VAL A C 1
ATOM 1696 O O . VAL A 1 232 ? 10.176 -9.257 -14.532 1.00 98.75 232 VAL A O 1
ATOM 1699 N N . PHE A 1 233 ? 11.101 -9.050 -16.577 1.00 98.62 233 PHE A N 1
ATOM 1700 C CA . PHE A 1 233 ? 9.990 -8.385 -17.258 1.00 98.62 233 PHE A CA 1
ATOM 1701 C C . PHE A 1 233 ? 9.542 -9.243 -18.444 1.00 98.62 233 PHE A C 1
ATOM 1703 O O . PHE A 1 233 ? 10.350 -9.539 -19.330 1.00 98.62 233 PHE A O 1
ATOM 1710 N N . THR A 1 234 ? 8.289 -9.704 -18.432 1.00 98.12 234 THR A N 1
ATOM 1711 C CA . THR A 1 234 ? 7.791 -10.687 -19.410 1.00 98.12 234 THR A CA 1
ATOM 1712 C C . THR A 1 234 ? 6.319 -10.505 -19.775 1.00 98.12 234 THR A C 1
ATOM 1714 O O . THR A 1 234 ? 5.462 -10.281 -18.928 1.00 98.12 234 THR A O 1
ATOM 1717 N N . GLY A 1 235 ? 5.989 -10.677 -21.055 1.00 95.56 235 GLY A N 1
ATOM 1718 C CA . GLY A 1 235 ? 4.614 -10.587 -21.547 1.00 95.56 235 GLY A CA 1
ATOM 1719 C C . GLY A 1 235 ? 4.025 -9.174 -21.485 1.00 95.56 235 GLY A C 1
ATOM 1720 O O . GLY A 1 235 ? 2.805 -9.028 -21.601 1.00 95.56 235 GLY A O 1
ATOM 1721 N N . ASP A 1 236 ? 4.859 -8.150 -21.301 1.00 94.38 236 ASP A N 1
ATOM 1722 C CA . ASP A 1 236 ? 4.414 -6.765 -21.191 1.00 94.38 236 ASP A CA 1
ATOM 1723 C C . ASP A 1 236 ? 3.909 -6.254 -22.549 1.00 94.38 236 ASP A C 1
ATOM 1725 O O . ASP A 1 236 ? 4.391 -6.631 -23.618 1.00 94.38 236 ASP A O 1
ATOM 1729 N N . LYS A 1 237 ? 2.870 -5.412 -22.532 1.00 92.25 237 LYS A N 1
ATOM 1730 C CA . LYS A 1 237 ? 2.264 -4.865 -23.763 1.00 92.25 237 LYS A CA 1
ATOM 1731 C C . LYS A 1 237 ? 2.807 -3.495 -24.145 1.00 92.25 237 LYS A C 1
ATOM 1733 O O . LYS A 1 237 ? 2.701 -3.114 -25.311 1.00 92.25 237 LYS A O 1
ATOM 1738 N N . GLY A 1 238 ? 3.315 -2.750 -23.169 1.00 92.50 238 GLY A N 1
ATOM 1739 C CA . GLY A 1 238 ? 3.997 -1.476 -23.378 1.00 92.50 238 GLY A CA 1
ATOM 1740 C C . GLY A 1 238 ? 5.465 -1.563 -22.972 1.00 92.50 238 GLY A C 1
ATOM 1741 O O . GLY A 1 238 ? 6.050 -2.634 -23.044 1.00 92.50 238 GLY A O 1
ATOM 1742 N N . ASP A 1 239 ? 6.078 -0.455 -22.566 1.00 96.31 239 ASP A N 1
ATOM 1743 C CA . ASP A 1 239 ? 7.510 -0.451 -22.242 1.00 96.31 239 ASP A CA 1
ATOM 1744 C C . ASP A 1 239 ? 7.789 -1.279 -20.971 1.00 96.31 239 ASP A C 1
ATOM 1746 O O . ASP A 1 239 ? 7.201 -0.999 -19.922 1.00 96.31 239 ASP A O 1
ATOM 1750 N N . SER A 1 240 ? 8.733 -2.232 -21.000 1.00 97.75 240 SER A N 1
ATOM 1751 C CA . SER A 1 240 ? 9.176 -2.909 -19.764 1.00 97.75 240 SER A CA 1
ATOM 1752 C C . SER A 1 240 ? 9.765 -1.891 -18.780 1.00 97.75 240 SER A C 1
ATOM 1754 O O . SER A 1 240 ? 9.530 -1.944 -17.577 1.00 97.75 240 SER A O 1
ATOM 1756 N N . VAL A 1 241 ? 10.503 -0.899 -19.283 1.00 98.06 241 VAL A N 1
ATOM 1757 C CA . VAL A 1 241 ? 11.033 0.192 -18.459 1.00 98.06 241 VAL A CA 1
ATOM 1758 C C . VAL A 1 241 ? 10.921 1.505 -19.211 1.00 98.06 241 VAL A C 1
ATOM 1760 O O . VAL A 1 241 ? 11.373 1.599 -20.352 1.00 98.06 241 VAL A O 1
ATOM 1763 N N . GLN A 1 242 ? 10.390 2.533 -18.556 1.00 97.81 242 GLN A N 1
ATOM 1764 C CA . GLN A 1 242 ? 10.361 3.898 -19.068 1.00 97.81 242 GLN A CA 1
ATOM 1765 C C . GLN A 1 242 ? 11.087 4.841 -18.112 1.00 97.81 242 GLN A C 1
ATOM 1767 O O . GLN A 1 242 ? 10.828 4.837 -16.909 1.00 97.81 242 GLN A O 1
ATOM 1772 N N . ILE A 1 243 ? 11.969 5.679 -18.660 1.00 97.81 243 ILE A N 1
ATOM 1773 C CA . ILE A 1 243 ? 12.755 6.650 -17.895 1.00 97.81 243 ILE A CA 1
ATOM 1774 C C . ILE A 1 243 ? 12.445 8.068 -18.367 1.00 97.81 243 ILE A C 1
ATOM 1776 O O . ILE A 1 243 ? 12.509 8.373 -19.561 1.00 97.81 243 ILE A O 1
ATOM 1780 N N . VAL A 1 244 ? 12.149 8.943 -17.408 1.00 98.12 244 VAL A N 1
ATOM 1781 C CA . VAL A 1 244 ? 11.968 10.381 -17.615 1.00 98.12 244 VAL A CA 1
ATOM 1782 C C . VAL A 1 244 ? 12.854 11.149 -16.634 1.00 98.12 244 VAL A C 1
ATOM 1784 O O . VAL A 1 244 ? 12.747 10.961 -15.426 1.00 98.12 244 VAL A O 1
ATOM 1787 N N . GLY A 1 245 ? 13.698 12.046 -17.135 1.00 97.62 245 GLY A N 1
ATOM 1788 C CA . GLY A 1 245 ? 14.627 12.799 -16.292 1.00 97.62 245 GLY A CA 1
ATOM 1789 C C . GLY A 1 245 ? 15.851 11.975 -15.888 1.00 97.62 245 GLY A C 1
ATOM 1790 O O . GLY A 1 245 ? 16.290 11.093 -16.629 1.00 97.62 245 GLY A O 1
ATOM 1791 N N . SER A 1 246 ? 16.423 12.287 -14.729 1.00 96.69 246 SER A N 1
ATOM 1792 C CA . SER A 1 246 ? 17.626 11.618 -14.219 1.00 96.69 246 SER A CA 1
ATOM 1793 C C . SER A 1 246 ? 17.284 10.351 -13.426 1.00 96.69 246 SER A C 1
ATOM 1795 O O . SER A 1 246 ? 16.279 10.294 -12.718 1.00 96.69 246 SER A O 1
ATOM 1797 N N . VAL A 1 247 ? 18.146 9.341 -13.513 1.00 96.38 247 VAL A N 1
ATOM 1798 C CA . VAL A 1 247 ? 18.218 8.177 -12.618 1.00 96.38 247 VAL A CA 1
ATOM 1799 C C . VAL A 1 247 ? 19.449 8.242 -11.708 1.00 96.38 247 VAL A C 1
ATOM 1801 O O . VAL A 1 247 ? 19.840 7.238 -11.119 1.00 96.38 247 VAL A O 1
ATOM 1804 N N . GLY A 1 248 ? 20.110 9.395 -11.594 1.00 94.12 248 GLY A N 1
ATOM 1805 C CA . GLY A 1 248 ? 21.154 9.655 -10.602 1.00 94.12 248 GLY A CA 1
ATOM 1806 C C . GLY A 1 248 ? 22.379 8.741 -10.701 1.00 94.12 248 GLY A C 1
ATOM 1807 O O . GLY A 1 248 ? 23.005 8.454 -9.681 1.00 94.12 248 GLY A O 1
ATOM 1808 N N . GLY A 1 249 ? 22.696 8.234 -11.897 1.00 92.38 249 GLY A N 1
ATOM 1809 C CA . GLY A 1 249 ? 23.772 7.257 -12.101 1.00 92.38 249 GLY A CA 1
ATOM 1810 C C . GLY A 1 249 ? 23.505 5.885 -11.467 1.00 92.38 249 GLY A C 1
ATOM 1811 O O . GLY A 1 249 ? 24.454 5.189 -11.105 1.00 92.38 249 GLY A O 1
ATOM 1812 N N . SER A 1 250 ? 22.230 5.517 -11.300 1.00 96.38 250 SER A N 1
ATOM 1813 C CA . SER A 1 250 ? 21.781 4.225 -10.761 1.00 96.38 250 SER A CA 1
ATOM 1814 C C . SER A 1 250 ? 22.433 3.022 -11.448 1.00 96.38 250 SER A C 1
ATOM 1816 O O . SER A 1 250 ? 22.834 3.093 -12.609 1.00 96.38 250 SER A O 1
ATOM 1818 N N . LEU A 1 251 ? 22.489 1.888 -10.751 1.00 96.69 251 LEU A N 1
ATOM 1819 C CA . LEU A 1 251 ? 23.016 0.630 -11.281 1.00 96.69 251 LEU A CA 1
ATOM 1820 C C . LEU A 1 251 ? 21.896 -0.246 -11.840 1.00 96.69 251 LEU A C 1
ATOM 1822 O O . LEU A 1 251 ? 20.886 -0.461 -11.169 1.00 96.69 251 LEU A O 1
ATOM 1826 N N . TRP A 1 252 ? 22.124 -0.803 -13.030 1.00 96.19 252 TRP A N 1
ATOM 1827 C CA . TRP A 1 252 ? 21.234 -1.765 -13.678 1.00 96.19 252 TRP A CA 1
ATOM 1828 C C . TRP A 1 252 ? 21.986 -3.061 -13.971 1.00 96.19 252 TRP A C 1
ATOM 1830 O O . TRP A 1 252 ? 22.830 -3.094 -14.863 1.00 96.19 252 TRP A O 1
ATOM 1840 N N . LEU A 1 253 ? 21.703 -4.125 -13.219 1.00 96.25 253 LEU A N 1
ATOM 1841 C CA . LEU A 1 253 ? 22.493 -5.358 -13.258 1.00 96.25 253 LEU A CA 1
ATOM 1842 C C . LEU A 1 253 ? 21.601 -6.590 -13.423 1.00 96.25 253 LEU A C 1
ATOM 1844 O O . LEU A 1 253 ? 20.698 -6.813 -12.629 1.00 96.25 253 LEU A O 1
ATOM 1848 N N . LYS A 1 254 ? 21.894 -7.450 -14.404 1.00 96.31 254 LYS A N 1
ATOM 1849 C CA . LYS A 1 254 ? 21.245 -8.771 -14.547 1.00 96.31 254 LYS A CA 1
ATOM 1850 C C . LYS A 1 254 ? 19.707 -8.741 -14.582 1.00 96.31 254 LYS A C 1
ATOM 1852 O O . LYS A 1 254 ? 19.077 -9.671 -14.096 1.00 96.31 254 LYS A O 1
ATOM 1857 N N . ASN A 1 255 ? 19.103 -7.675 -15.101 1.00 97.56 255 ASN A N 1
ATOM 1858 C CA . ASN A 1 255 ? 17.659 -7.657 -15.325 1.00 97.56 255 ASN A CA 1
ATOM 1859 C C . ASN A 1 255 ? 17.354 -8.195 -16.725 1.00 97.56 255 ASN A C 1
ATOM 1861 O O . ASN A 1 255 ? 18.080 -7.890 -17.676 1.00 97.56 255 ASN A O 1
ATOM 1865 N N . GLU A 1 256 ? 16.269 -8.943 -16.852 1.00 97.88 256 GLU A N 1
ATOM 1866 C CA . GLU A 1 256 ? 15.812 -9.548 -18.100 1.00 97.88 256 GLU A CA 1
ATOM 1867 C C . GLU A 1 256 ? 14.593 -8.786 -18.610 1.00 97.88 256 GLU A C 1
ATOM 1869 O O . GLU A 1 256 ? 13.582 -8.726 -17.918 1.00 97.88 256 GLU A O 1
ATOM 1874 N N . LEU A 1 257 ? 14.691 -8.185 -19.800 1.00 97.31 257 LEU A N 1
ATOM 1875 C CA . LEU A 1 257 ? 13.590 -7.449 -20.421 1.00 97.31 257 LEU A CA 1
ATOM 1876 C C . LEU A 1 257 ? 13.153 -8.139 -21.709 1.00 97.31 257 LEU A C 1
ATOM 1878 O O . LEU A 1 257 ? 13.989 -8.433 -22.567 1.00 97.31 257 LEU A O 1
ATOM 1882 N N . ASP A 1 258 ? 11.849 -8.333 -21.872 1.00 95.06 258 ASP A N 1
ATOM 1883 C CA . ASP A 1 258 ? 11.245 -8.750 -23.135 1.00 95.06 258 ASP A CA 1
ATOM 1884 C C . ASP A 1 258 ? 11.110 -7.588 -24.136 1.00 95.06 258 ASP A C 1
ATOM 1886 O O . ASP A 1 258 ? 11.260 -7.799 -25.344 1.00 95.06 258 ASP A O 1
ATOM 1890 N N . ILE A 1 259 ? 10.902 -6.360 -23.647 1.00 96.12 259 ILE A N 1
ATOM 1891 C CA . ILE A 1 259 ? 10.846 -5.127 -24.438 1.00 96.12 259 ILE A CA 1
ATOM 1892 C C . ILE A 1 259 ? 11.995 -4.189 -24.017 1.00 96.12 259 ILE A C 1
ATOM 1894 O O . ILE A 1 259 ? 12.199 -3.934 -22.829 1.00 96.12 259 ILE A O 1
ATOM 1898 N N . PRO A 1 260 ? 12.785 -3.643 -24.966 1.00 93.75 260 PRO A N 1
ATOM 1899 C CA . PRO A 1 260 ? 13.870 -2.720 -24.637 1.00 93.75 260 PRO A CA 1
ATOM 1900 C C . PRO A 1 260 ? 13.399 -1.493 -23.846 1.00 93.75 260 PRO A C 1
ATOM 1902 O O . PRO A 1 260 ? 12.295 -0.996 -24.055 1.00 93.75 260 PRO A O 1
ATOM 1905 N N . MET A 1 261 ? 14.271 -0.952 -22.989 1.00 95.50 261 MET A N 1
ATOM 1906 C CA . MET A 1 261 ? 13.965 0.265 -22.231 1.00 95.50 261 MET A CA 1
ATOM 1907 C C . MET A 1 261 ? 13.665 1.457 -23.144 1.00 95.50 261 MET A C 1
ATOM 1909 O O . MET A 1 261 ? 14.394 1.721 -24.104 1.00 95.50 261 MET A O 1
ATOM 1913 N N . ASN A 1 262 ? 12.677 2.257 -22.757 1.00 96.50 262 ASN A N 1
ATOM 1914 C CA . ASN A 1 262 ? 12.412 3.558 -23.344 1.00 96.50 262 ASN A CA 1
ATOM 1915 C C . ASN A 1 262 ? 13.146 4.662 -22.570 1.00 96.50 262 ASN A C 1
ATOM 1917 O O . ASN A 1 262 ? 12.739 5.072 -21.481 1.00 96.50 262 ASN A O 1
ATOM 1921 N N . THR A 1 263 ? 14.229 5.160 -23.167 1.00 96.00 263 THR A N 1
ATOM 1922 C CA . THR A 1 263 ? 15.106 6.195 -22.597 1.00 96.00 263 THR A CA 1
ATOM 1923 C C . THR A 1 263 ? 15.049 7.520 -23.359 1.00 96.00 263 THR A C 1
ATOM 1925 O O . THR A 1 263 ? 15.894 8.389 -23.160 1.00 96.00 263 THR A O 1
ATOM 1928 N N . ALA A 1 264 ? 14.048 7.720 -24.225 1.00 95.62 264 ALA A N 1
ATOM 1929 C CA . ALA A 1 264 ? 13.966 8.905 -25.086 1.00 95.62 264 ALA A CA 1
ATOM 1930 C C . ALA A 1 264 ? 13.852 10.233 -24.311 1.00 95.62 264 ALA A C 1
ATOM 1932 O O . ALA A 1 264 ? 14.214 11.284 -24.839 1.00 95.62 264 ALA A O 1
ATOM 1933 N N . ALA A 1 265 ? 13.343 10.183 -23.078 1.00 96.44 265 ALA A N 1
ATOM 1934 C CA . ALA A 1 265 ? 13.194 11.326 -22.181 1.00 96.44 265 ALA A CA 1
ATOM 1935 C C . ALA A 1 265 ? 14.163 11.283 -20.983 1.00 96.44 265 ALA A C 1
ATOM 1937 O O . ALA A 1 265 ? 13.957 12.015 -20.013 1.00 96.44 265 ALA A O 1
ATOM 1938 N N . ALA A 1 266 ? 15.189 10.428 -21.027 1.00 96.31 266 ALA A N 1
ATOM 1939 C CA . ALA A 1 266 ? 16.185 10.315 -19.969 1.00 96.31 266 ALA A CA 1
ATOM 1940 C C . ALA A 1 266 ? 17.264 11.407 -20.102 1.00 96.31 266 ALA A C 1
ATOM 1942 O O . ALA A 1 266 ? 17.746 11.689 -21.200 1.00 96.31 266 ALA A O 1
ATOM 1943 N N . GLU A 1 267 ? 17.647 12.020 -18.982 1.00 96.62 267 GLU A N 1
ATOM 1944 C CA . GLU A 1 267 ? 18.732 13.014 -18.914 1.00 96.62 267 GLU A CA 1
ATOM 1945 C C . GLU A 1 267 ? 20.104 12.361 -18.706 1.00 96.62 267 GLU A C 1
ATOM 1947 O O . GLU A 1 267 ? 21.128 12.886 -19.145 1.00 96.62 267 GLU A O 1
ATOM 1952 N N . ASP A 1 268 ? 20.121 11.196 -18.062 1.00 93.81 268 ASP A N 1
ATOM 1953 C CA . ASP A 1 268 ? 21.277 10.328 -17.889 1.00 93.81 268 ASP A CA 1
ATOM 1954 C C . ASP A 1 268 ? 20.860 8.855 -18.047 1.00 93.81 268 ASP A C 1
ATOM 1956 O O . ASP A 1 268 ? 19.696 8.527 -18.278 1.00 93.81 268 ASP A O 1
ATOM 1960 N N . GLY A 1 269 ? 21.839 7.957 -18.014 1.00 87.56 269 GLY A N 1
ATOM 1961 C CA . GLY A 1 269 ? 21.608 6.521 -18.102 1.00 87.56 269 GLY A CA 1
ATOM 1962 C C . GLY A 1 269 ? 22.040 5.805 -16.833 1.00 87.56 269 GLY A C 1
ATOM 1963 O O . GLY A 1 269 ? 22.706 6.368 -15.961 1.00 87.56 269 GLY A O 1
ATOM 1964 N N . PHE A 1 270 ? 21.716 4.519 -16.772 1.00 89.12 270 PHE A N 1
ATOM 1965 C CA . PHE A 1 270 ? 22.278 3.639 -15.760 1.00 89.12 270 PHE A CA 1
ATOM 1966 C C . PHE A 1 270 ? 23.798 3.501 -15.931 1.00 89.12 270 PHE A C 1
ATOM 1968 O O . PHE A 1 270 ? 24.312 3.397 -17.048 1.00 89.12 270 PHE A O 1
ATOM 1975 N N . GLY A 1 271 ? 24.522 3.465 -14.813 1.00 79.62 271 GLY A N 1
ATOM 1976 C CA . GLY A 1 271 ? 25.914 3.036 -14.785 1.00 79.62 271 GLY A CA 1
ATOM 1977 C C . GLY A 1 271 ? 26.003 1.544 -15.112 1.00 79.62 271 GLY A C 1
ATOM 1978 O O . GLY A 1 271 ? 25.356 0.725 -14.459 1.00 79.62 271 GLY A O 1
ATOM 1979 N N . LEU A 1 272 ? 26.784 1.195 -16.138 1.00 59.34 272 LEU A N 1
ATOM 1980 C CA . LEU A 1 272 ? 26.979 -0.186 -16.584 1.00 59.34 272 LEU A CA 1
ATOM 1981 C C . LEU A 1 272 ? 27.903 -0.973 -15.643 1.00 59.34 272 LEU A C 1
ATOM 1983 O O . LEU A 1 272 ? 28.964 -0.484 -15.252 1.00 59.34 272 LEU A O 1
ATOM 1987 N N . SER A 1 273 ? 27.591 -2.255 -15.466 1.00 46.28 273 SER A N 1
ATOM 1988 C CA . SER A 1 273 ? 28.559 -3.305 -15.797 1.00 46.28 273 SER A CA 1
ATOM 1989 C C . SER A 1 273 ? 27.831 -4.495 -16.422 1.00 46.28 273 SER A C 1
ATOM 1991 O O . SER A 1 273 ? 26.753 -4.860 -15.956 1.00 46.28 273 SER A O 1
ATOM 1993 N N . GLU A 1 274 ? 28.439 -5.040 -17.476 1.00 40.81 274 GLU A N 1
ATOM 1994 C CA . GLU A 1 274 ? 28.110 -6.315 -18.135 1.00 40.81 274 GLU A CA 1
ATOM 1995 C C . GLU A 1 274 ? 27.841 -7.474 -17.158 1.00 40.81 274 GLU A C 1
ATOM 1997 O O . GLU A 1 274 ? 28.450 -7.497 -16.059 1.00 40.81 274 GLU A O 1
#

Radius of gyration: 19.71 Å; chains: 1; bounding box: 52×25×58 Å

Secondary structure (DSSP, 8-state):
-EEES-S-EEE-TT-SSEEEES-SEEEEES-B-TTSSEEEEEES-SEEEEES-B-TT-SSEEEEEES-EEEEEES-EEES-SEEEEEES-EEEEEES-EEES-SEEEEEES-BS-EEES-EEES-SEEEEEES-BSEEEES-EEES-SEEEEEES-S-EEEES-EEES-SSEEEEEES--EEEES-EEES-SEEEEEESS---EEES-EEES-SSEEEEEESPPS-EEES-EEES-SSEEEEEEE--TT-EEES-EESS--EEEEESS-PBP--

Sequence (274 aa):
FYAASLPSVTAPADAGEIICCGCDEVIVRGADVSDCSMGMVLAYDQNVLVENCTANRCGVFGIYVAKCDGGRLIDCSARETNHGLDLRGSAHILVENCAAADCEQGLFFSMMRDSAMMGCTVTGTRQGYFMAVGSGNVLTGCEAIGCENGFNLQKEGHVLMADCAARECTVCGVRLDTTPTSFIHNTLMDNWVGVMAYGGASFDMADNVFEGTKCCALYLRDIGFSRITGNVFTGDKGDSVQIVGSVGGSLWLKNELDIPMNTAAAEDGFGLSE

pLDDT: mean 97.48, std 5.51, range [40.81, 98.94]